Protein AF-A0A7J9GZV4-F1 (afdb_monomer_lite)

Organism: NCBI:txid34285

Radius of gyration: 20.14 Å; chains: 1; bounding box: 54×48×50 Å

Structure (mmCIF, N/CA/C/O backbone):
data_AF-A0A7J9GZV4-F1
#
_entry.id   AF-A0A7J9GZV4-F1
#
loop_
_atom_site.group_PDB
_atom_site.id
_atom_site.type_symbol
_atom_site.label_atom_id
_atom_site.label_alt_id
_atom_site.label_comp_id
_atom_site.label_asym_id
_atom_site.label_entity_id
_atom_site.label_seq_id
_atom_site.pdbx_PDB_ins_code
_atom_site.Cartn_x
_atom_site.Cartn_y
_atom_site.Cartn_z
_atom_site.occupancy
_atom_site.B_iso_or_equiv
_atom_site.auth_seq_id
_atom_site.auth_comp_id
_atom_site.auth_asym_id
_atom_site.auth_atom_id
_atom_site.pdbx_PDB_model_num
ATOM 1 N N . ARG A 1 1 ? -17.331 22.963 2.056 1.00 53.25 1 ARG A N 1
ATOM 2 C CA . ARG A 1 1 ? -16.824 23.165 3.433 1.00 53.25 1 ARG A CA 1
ATOM 3 C C . ARG A 1 1 ? -17.203 21.954 4.287 1.00 53.25 1 ARG A C 1
ATOM 5 O O . ARG A 1 1 ? -16.299 21.345 4.829 1.00 53.25 1 ARG A O 1
ATOM 12 N N . ASP A 1 2 ? -18.456 21.498 4.202 1.00 70.25 2 ASP A N 1
ATOM 13 C CA . ASP A 1 2 ? -18.996 20.328 4.922 1.00 70.25 2 ASP A CA 1
ATOM 14 C C . ASP A 1 2 ? -18.274 18.990 4.690 1.00 70.25 2 ASP A C 1
ATOM 16 O O . ASP A 1 2 ? -18.032 18.266 5.647 1.00 70.25 2 ASP A O 1
ATOM 20 N N . LYS A 1 3 ? -17.884 18.648 3.452 1.00 71.25 3 LYS A N 1
ATOM 21 C CA . LYS A 1 3 ? -17.228 17.351 3.175 1.00 71.25 3 LYS A CA 1
ATOM 22 C C . LYS A 1 3 ? -15.897 17.188 3.920 1.00 71.25 3 LYS A C 1
ATOM 24 O O . LYS A 1 3 ? -15.649 16.150 4.517 1.00 71.25 3 LYS A O 1
ATOM 29 N N . HIS A 1 4 ? -15.054 18.220 3.889 1.00 76.38 4 HIS A N 1
ATOM 30 C CA . HIS A 1 4 ? -13.745 18.182 4.544 1.00 76.38 4 HIS A CA 1
ATOM 31 C C . HIS A 1 4 ? -13.879 18.116 6.070 1.00 76.38 4 HIS A C 1
ATOM 33 O O . HIS A 1 4 ? -13.122 17.416 6.731 1.00 76.38 4 HIS A O 1
ATOM 39 N N . GLU A 1 5 ? -14.875 18.806 6.626 1.00 83.44 5 GLU A N 1
ATOM 40 C CA . GLU A 1 5 ? -15.194 18.746 8.053 1.00 83.44 5 GLU A CA 1
ATOM 41 C C . GLU A 1 5 ? -15.669 17.346 8.464 1.00 83.44 5 GLU A C 1
ATOM 43 O O . GLU A 1 5 ? -15.182 16.803 9.449 1.00 83.44 5 GLU A O 1
ATOM 48 N N . LEU A 1 6 ? -16.507 16.703 7.646 1.00 81.50 6 LEU A N 1
ATOM 49 C CA . LEU A 1 6 ? -16.927 15.320 7.870 1.00 81.50 6 LEU A CA 1
ATOM 50 C C . LEU A 1 6 ? -15.768 14.316 7.766 1.00 81.50 6 LEU A C 1
ATOM 52 O O . LEU A 1 6 ? -15.710 13.378 8.556 1.00 81.50 6 LEU A O 1
ATOM 56 N N . GLU A 1 7 ? -14.838 14.494 6.822 1.00 80.12 7 GLU A N 1
ATOM 57 C CA . GLU A 1 7 ? -13.630 13.659 6.721 1.00 80.12 7 GLU A CA 1
ATOM 58 C C . GLU A 1 7 ? -12.743 13.802 7.965 1.00 80.12 7 GLU A C 1
ATOM 60 O O . GLU A 1 7 ? -12.215 12.807 8.466 1.00 80.12 7 GLU A O 1
ATOM 65 N N . LEU A 1 8 ? -12.595 15.026 8.485 1.00 85.25 8 LEU A N 1
ATOM 66 C CA . LEU A 1 8 ? -11.873 15.294 9.729 1.00 85.25 8 LEU A CA 1
ATOM 67 C C . LEU A 1 8 ? -12.582 14.678 10.941 1.00 85.25 8 LEU A C 1
ATOM 69 O O . LEU A 1 8 ? -11.920 14.065 11.777 1.00 85.25 8 LEU A O 1
ATOM 73 N N . ASP A 1 9 ? -13.908 14.789 11.015 1.00 86.00 9 ASP A N 1
ATOM 74 C CA . ASP A 1 9 ? -14.716 14.170 12.066 1.00 86.00 9 ASP A CA 1
ATOM 75 C C . ASP A 1 9 ? -14.593 12.643 12.036 1.00 86.00 9 ASP A C 1
ATOM 77 O O . ASP A 1 9 ? -14.350 12.031 13.074 1.00 86.00 9 ASP A O 1
ATOM 81 N N . PHE A 1 10 ? -14.676 12.022 10.854 1.00 85.44 10 PHE A N 1
ATOM 82 C CA . PHE A 1 10 ? -14.468 10.582 10.702 1.00 85.44 10 PHE A CA 1
ATOM 83 C C . PHE A 1 10 ? -13.072 10.163 11.164 1.00 85.44 10 PHE A C 1
ATOM 85 O O . PHE A 1 10 ? -12.958 9.225 11.949 1.00 85.44 10 PHE A O 1
ATOM 92 N N . LYS A 1 11 ? -12.015 10.878 10.745 1.00 83.94 11 LYS A N 1
ATOM 93 C CA . LYS A 1 11 ? -10.644 10.613 11.216 1.00 83.94 11 LYS A CA 1
ATOM 94 C C . LYS A 1 11 ? -10.546 10.705 12.739 1.00 83.94 11 LYS A C 1
ATOM 96 O O . LYS A 1 11 ? -9.996 9.802 13.362 1.00 83.94 11 LYS A O 1
ATOM 101 N N . ARG A 1 12 ? -11.110 11.759 13.338 1.00 90.75 12 ARG A N 1
ATOM 102 C CA . ARG A 1 12 ? -11.094 11.969 14.792 1.00 90.75 12 ARG A CA 1
ATOM 103 C C . ARG A 1 12 ? -11.808 10.838 15.531 1.00 90.75 12 ARG A C 1
ATOM 105 O O . ARG A 1 12 ? -11.213 10.237 16.417 1.00 90.75 12 ARG A O 1
ATOM 112 N N . PHE A 1 13 ? -13.046 10.517 15.155 1.00 88.44 13 PHE A N 1
ATOM 113 C CA . PHE A 1 13 ? -13.822 9.470 15.829 1.00 88.44 13 PHE A CA 1
ATOM 114 C C . PHE A 1 13 ? -13.210 8.082 15.636 1.00 88.44 13 PHE A C 1
ATOM 116 O O . PHE A 1 13 ? -13.189 7.280 16.568 1.00 88.44 13 PHE A O 1
ATOM 123 N N . TRP A 1 14 ? -12.638 7.818 14.459 1.00 87.12 14 TRP A N 1
ATOM 124 C CA . TRP A 1 14 ? -11.904 6.585 14.201 1.00 87.12 14 TRP A CA 1
ATOM 125 C C . TRP A 1 14 ? -10.670 6.446 15.100 1.00 87.12 14 TRP A C 1
ATOM 127 O O . TRP A 1 14 ? -10.371 5.362 15.604 1.00 87.12 14 TRP A O 1
ATOM 137 N N . GLU A 1 15 ? -9.943 7.539 15.326 1.00 87.31 15 GLU A N 1
ATOM 138 C CA . GLU A 1 15 ? -8.826 7.562 16.270 1.00 87.31 15 GLU A CA 1
ATOM 139 C C . GLU A 1 15 ? -9.291 7.341 17.707 1.00 87.31 15 GLU A C 1
ATOM 141 O O . GLU A 1 15 ? -8.736 6.473 18.377 1.00 87.31 15 GLU A O 1
ATOM 146 N N . GLU A 1 16 ? -10.340 8.042 18.141 1.00 86.56 16 GLU A N 1
ATOM 147 C CA . GLU A 1 16 ? -10.941 7.875 19.469 1.00 86.56 16 GLU A CA 1
ATOM 148 C C . GLU A 1 16 ? -11.401 6.433 19.704 1.00 86.56 16 GLU A C 1
ATOM 150 O O . GLU A 1 16 ? -11.121 5.858 20.756 1.00 86.56 16 GLU A O 1
ATOM 155 N N . PHE A 1 17 ? -12.035 5.804 18.711 1.00 87.00 17 PHE A N 1
ATOM 156 C CA . PHE A 1 17 ? -12.445 4.402 18.779 1.00 87.00 17 PHE A CA 1
ATOM 157 C C . PHE A 1 17 ? -11.252 3.471 19.019 1.00 87.00 17 PHE A C 1
ATOM 159 O O . PHE A 1 17 ? -11.326 2.564 19.850 1.00 87.00 17 PHE A O 1
ATOM 166 N N . ARG A 1 18 ? -10.129 3.710 18.332 1.00 81.75 18 ARG A N 1
ATOM 167 C CA . ARG A 1 18 ? -8.922 2.884 18.477 1.00 81.75 18 ARG A CA 1
ATOM 168 C C . ARG A 1 18 ? -8.150 3.148 19.765 1.00 81.75 18 ARG A C 1
ATOM 170 O O . ARG A 1 18 ? -7.526 2.219 20.269 1.00 81.75 18 ARG A O 1
ATOM 177 N N . SER A 1 19 ? -8.168 4.376 20.280 1.00 82.94 19 SER A N 1
ATOM 178 C CA . SER A 1 19 ? -7.436 4.758 21.495 1.00 82.94 19 SER A CA 1
ATOM 179 C C . SER A 1 19 ? -8.229 4.570 22.789 1.00 82.94 19 SER A C 1
ATOM 181 O O . SER A 1 19 ? -7.670 4.740 23.870 1.00 82.94 19 SER A O 1
ATOM 183 N N . SER A 1 20 ? -9.529 4.282 22.701 1.00 83.69 20 SER A N 1
ATOM 184 C CA . SER A 1 20 ? -10.393 4.100 23.870 1.00 83.69 20 SER A CA 1
ATOM 185 C C . SER A 1 20 ? -10.042 2.821 24.632 1.00 83.69 20 SER A C 1
ATOM 187 O O . SER A 1 20 ? -9.847 1.765 24.029 1.00 83.69 20 SER A O 1
ATOM 189 N N . ASN A 1 21 ? -10.030 2.900 25.965 1.00 79.62 21 ASN A N 1
ATOM 190 C CA . ASN A 1 21 ? -9.690 1.771 26.843 1.00 79.62 21 ASN A CA 1
ATOM 191 C C . ASN A 1 21 ? -10.917 1.145 27.520 1.00 79.62 21 ASN A C 1
ATOM 193 O O . ASN A 1 21 ? -10.835 0.022 28.007 1.00 79.62 21 ASN A O 1
ATOM 197 N N . SER A 1 22 ? -12.069 1.826 27.533 1.00 85.06 22 SER A N 1
ATOM 198 C CA . SER A 1 22 ? -13.316 1.262 28.057 1.00 85.06 22 SER A CA 1
ATOM 199 C C . SER A 1 22 ? -14.280 0.851 26.944 1.00 85.06 22 SER A C 1
ATOM 201 O O . SER A 1 22 ? -14.358 1.482 25.890 1.00 85.06 22 SER A O 1
ATOM 203 N N . GLU A 1 23 ? -15.052 -0.206 27.190 1.00 79.19 23 GLU A N 1
ATOM 204 C CA . GLU A 1 23 ? -16.059 -0.710 26.247 1.00 79.19 23 GLU A CA 1
ATOM 205 C C . GLU A 1 23 ? -17.132 0.345 25.942 1.00 79.19 23 GLU A C 1
ATOM 207 O O . GLU A 1 23 ? -17.519 0.528 24.793 1.00 79.19 23 GLU A O 1
ATOM 212 N N . LYS A 1 24 ? -17.516 1.130 26.953 1.00 86.19 24 LYS A N 1
ATOM 213 C CA . LYS A 1 24 ? -18.488 2.219 26.819 1.00 86.19 24 LYS A CA 1
ATOM 214 C C . LYS A 1 24 ? -17.981 3.367 25.938 1.00 86.19 24 LYS A C 1
ATOM 216 O O . LYS A 1 24 ? -18.739 3.893 25.127 1.00 86.19 24 LYS A O 1
ATOM 221 N N . GLU A 1 25 ? -16.720 3.772 26.089 1.00 83.56 25 GLU A N 1
ATOM 222 C CA . GLU A 1 25 ? -16.114 4.798 25.226 1.00 83.56 25 GLU A CA 1
ATOM 223 C C . GLU A 1 25 ? -15.923 4.277 23.802 1.00 83.56 25 GLU A C 1
ATOM 225 O O . GLU A 1 25 ? -16.216 5.000 22.853 1.00 83.56 25 GLU A O 1
ATOM 230 N N . LYS A 1 26 ? -15.527 3.006 23.641 1.00 83.06 26 LYS A N 1
ATOM 231 C CA . LYS A 1 26 ? -15.448 2.358 22.324 1.00 83.06 26 LYS A CA 1
ATOM 232 C C . LYS A 1 26 ? -16.801 2.322 21.632 1.00 83.06 26 LYS A C 1
ATOM 234 O O . LYS A 1 26 ? -16.874 2.666 20.461 1.00 83.06 26 LYS A O 1
ATOM 239 N N . GLU A 1 27 ? -17.867 1.938 22.326 1.00 82.62 27 GLU A N 1
ATOM 240 C CA . GLU A 1 27 ? -19.216 1.916 21.755 1.00 82.62 27 GLU A CA 1
ATOM 241 C C . GLU A 1 27 ? -19.664 3.324 21.336 1.00 82.62 27 GLU A C 1
ATOM 243 O O . GLU A 1 27 ? -20.178 3.516 20.233 1.00 82.62 27 GLU A O 1
ATOM 248 N N . ALA A 1 28 ? -19.412 4.336 22.172 1.00 87.75 28 ALA A N 1
ATOM 249 C CA . ALA A 1 28 ? -19.722 5.725 21.845 1.00 87.75 28 ALA A CA 1
ATOM 250 C C . ALA A 1 28 ? -18.928 6.223 20.623 1.00 87.75 28 ALA A C 1
ATOM 252 O O . ALA A 1 28 ? -19.516 6.765 19.685 1.00 87.75 28 ALA A O 1
ATOM 253 N N . ALA A 1 29 ? -17.615 5.992 20.597 1.00 88.25 29 ALA A N 1
ATOM 254 C CA . ALA A 1 29 ? -16.746 6.385 19.493 1.00 88.25 29 ALA A CA 1
ATOM 255 C C . ALA A 1 29 ? -17.070 5.618 18.203 1.00 88.25 29 ALA A C 1
ATOM 257 O O . ALA A 1 29 ? -17.050 6.201 17.119 1.00 88.25 29 ALA A O 1
ATOM 258 N N . LEU A 1 30 ? -17.445 4.338 18.299 1.00 84.88 30 LEU A N 1
ATOM 259 C CA . LEU A 1 30 ? -17.918 3.546 17.166 1.00 84.88 30 LEU A CA 1
ATOM 260 C C . LEU A 1 30 ? -19.215 4.124 16.602 1.00 84.88 30 LEU A C 1
ATOM 262 O O . LEU A 1 30 ? -19.307 4.321 15.396 1.00 84.88 30 LEU A O 1
ATOM 266 N N . ASN A 1 31 ? -20.192 4.446 17.453 1.00 85.25 31 ASN A N 1
ATOM 267 C CA . ASN A 1 31 ? -21.453 5.049 17.021 1.00 85.25 31 ASN A CA 1
ATOM 268 C C . ASN A 1 31 ? -21.234 6.404 16.332 1.00 85.25 31 ASN A C 1
ATOM 270 O O . ASN A 1 31 ? -21.825 6.658 15.283 1.00 85.25 31 ASN A O 1
ATOM 274 N N . LEU A 1 32 ? -20.340 7.246 16.863 1.00 87.62 32 LEU A N 1
ATOM 275 C CA . LEU A 1 32 ? -19.955 8.513 16.231 1.00 87.62 32 LEU A CA 1
ATOM 276 C C . LEU A 1 32 ? -19.213 8.298 14.905 1.00 87.62 32 LEU A C 1
ATOM 278 O O . LEU A 1 32 ? -19.480 8.994 13.926 1.00 87.62 32 LEU A O 1
ATOM 282 N N . THR A 1 33 ? -18.333 7.296 14.841 1.00 88.38 33 THR A N 1
ATOM 283 C CA . THR A 1 33 ? -17.638 6.916 13.603 1.00 88.38 33 THR A CA 1
ATOM 284 C C . THR A 1 33 ? -18.633 6.427 12.550 1.00 88.38 33 THR A C 1
ATOM 286 O O . THR A 1 33 ? -18.543 6.834 11.394 1.00 88.38 33 THR A O 1
ATOM 289 N N . ILE A 1 34 ? -19.613 5.603 12.935 1.00 83.50 34 ILE A N 1
ATOM 290 C CA . ILE A 1 34 ? -20.670 5.102 12.049 1.00 83.50 34 ILE A CA 1
ATOM 291 C C . ILE A 1 34 ? -21.582 6.242 11.585 1.00 83.50 34 ILE A C 1
ATOM 293 O O . ILE A 1 34 ? -21.941 6.265 10.409 1.00 83.50 34 ILE A O 1
ATOM 297 N N . ASP A 1 35 ? -21.940 7.201 12.446 1.00 85.75 35 ASP A N 1
ATOM 298 C CA . ASP A 1 35 ? -22.728 8.374 12.039 1.00 85.75 35 ASP A CA 1
ATOM 299 C C . ASP A 1 35 ? -21.967 9.228 11.017 1.00 85.75 35 ASP A C 1
ATOM 301 O O . ASP A 1 35 ? -22.481 9.500 9.927 1.00 85.75 35 ASP A O 1
ATOM 305 N N . ALA A 1 36 ? -20.711 9.576 11.318 1.00 84.25 36 ALA A N 1
ATOM 306 C CA . ALA A 1 36 ? -19.852 10.328 10.408 1.00 84.25 36 ALA A CA 1
ATOM 307 C C . ALA A 1 36 ? -19.663 9.585 9.076 1.00 84.25 36 ALA A C 1
ATOM 309 O O . ALA A 1 36 ? -19.822 10.178 8.008 1.00 84.25 36 ALA A O 1
ATOM 310 N N . PHE A 1 37 ? -19.425 8.271 9.128 1.00 80.75 37 PHE A N 1
ATOM 311 C CA . PHE A 1 37 ? -19.358 7.394 7.961 1.00 80.75 37 PHE A CA 1
ATOM 312 C C . PHE A 1 37 ? -20.656 7.429 7.148 1.00 80.75 37 PHE A C 1
ATOM 314 O O . PHE A 1 37 ? -20.626 7.673 5.945 1.00 80.75 37 PHE A O 1
ATOM 321 N N . CYS A 1 38 ? -21.814 7.244 7.785 1.00 80.44 38 CYS A N 1
ATOM 322 C CA . CYS A 1 38 ? -23.112 7.264 7.112 1.00 80.44 38 CYS A CA 1
ATOM 323 C C . CYS A 1 38 ? -23.378 8.613 6.440 1.00 80.44 38 CYS A C 1
ATOM 325 O O . CYS A 1 38 ? -23.927 8.659 5.338 1.00 80.44 38 CYS A O 1
ATOM 327 N N . ARG A 1 39 ? -22.995 9.718 7.086 1.00 82.75 39 ARG A N 1
ATOM 328 C CA . ARG A 1 39 ? -23.121 11.071 6.531 1.00 82.75 39 ARG A CA 1
ATOM 329 C C . ARG A 1 39 ? -22.177 11.284 5.349 1.00 82.75 39 ARG A C 1
ATOM 331 O O . ARG A 1 39 ? -22.617 11.826 4.340 1.00 82.75 39 ARG A O 1
ATOM 338 N N . LEU A 1 40 ? -20.939 10.796 5.430 1.00 74.00 40 LEU A N 1
ATOM 339 C CA . LEU A 1 40 ? -19.971 10.818 4.329 1.00 74.00 40 LEU A CA 1
ATOM 340 C C . LEU A 1 40 ? -20.469 10.016 3.128 1.00 74.00 40 LEU A C 1
ATOM 342 O O . LEU A 1 40 ? -20.505 10.537 2.014 1.00 74.00 40 LEU A O 1
ATOM 346 N N . VAL A 1 41 ? -20.933 8.787 3.354 1.00 71.88 41 VAL A N 1
ATOM 347 C CA . VAL A 1 41 ? -21.454 7.920 2.290 1.00 71.88 41 VAL A CA 1
ATOM 348 C C . VAL A 1 41 ? -22.694 8.526 1.631 1.00 71.88 41 VAL A C 1
ATOM 350 O O . VAL A 1 41 ? -22.795 8.541 0.404 1.00 71.88 41 VAL A O 1
ATOM 353 N N . LYS A 1 42 ? -23.601 9.124 2.415 1.00 75.06 42 LYS A N 1
ATOM 354 C CA . LYS A 1 42 ? -24.764 9.864 1.890 1.00 75.06 42 LYS A CA 1
ATOM 355 C C . LYS A 1 42 ? -24.378 11.106 1.080 1.00 75.06 42 LYS A C 1
ATOM 357 O O . LYS A 1 42 ? -25.136 11.492 0.197 1.00 75.06 42 LYS A O 1
ATOM 362 N N . GLN A 1 43 ? -23.221 11.714 1.347 1.00 68.50 43 GLN A N 1
ATOM 363 C CA . GLN A 1 43 ? -22.677 12.842 0.580 1.00 68.50 43 GLN A CA 1
ATOM 364 C C . GLN A 1 43 ? -21.808 12.412 -0.621 1.00 68.50 43 GLN A C 1
ATOM 366 O O . GLN A 1 43 ? -21.076 13.234 -1.168 1.00 68.50 43 GLN A O 1
ATOM 371 N N . HIS A 1 44 ? -21.920 11.154 -1.066 1.00 57.53 44 HIS A N 1
ATOM 372 C CA . HIS A 1 44 ? -21.151 10.544 -2.161 1.00 57.53 44 HIS A CA 1
ATOM 373 C C . HIS A 1 44 ? -19.686 10.179 -1.840 1.00 57.53 44 HIS A C 1
ATOM 375 O O . HIS A 1 44 ? -18.892 10.016 -2.766 1.00 57.53 44 HIS A O 1
ATOM 381 N N . ALA A 1 45 ? -19.298 9.996 -0.572 1.00 59.16 45 ALA A N 1
ATOM 382 C CA . ALA A 1 45 ? -18.026 9.334 -0.264 1.00 59.16 45 ALA A CA 1
ATOM 383 C C . ALA A 1 45 ? -18.176 7.813 -0.432 1.00 59.16 45 ALA A C 1
ATOM 385 O O . ALA A 1 45 ? -18.986 7.174 0.236 1.00 59.16 45 ALA A O 1
ATOM 386 N N . ASN A 1 46 ? -17.409 7.201 -1.331 1.00 72.94 46 ASN A N 1
ATOM 387 C CA . ASN A 1 46 ? -17.398 5.743 -1.444 1.00 72.94 46 ASN A CA 1
ATOM 388 C C . ASN A 1 46 ? -16.712 5.151 -0.196 1.00 72.94 46 ASN A C 1
ATOM 390 O O . ASN A 1 46 ? -15.697 5.681 0.249 1.00 72.94 46 ASN A O 1
ATOM 394 N N . VAL A 1 47 ? -17.220 4.040 0.347 1.00 75.81 47 VAL A N 1
ATOM 395 C CA . VAL A 1 47 ? -16.578 3.262 1.429 1.00 75.81 47 VAL A CA 1
ATOM 396 C C . VAL A 1 47 ? -15.093 3.024 1.139 1.00 75.81 47 VAL A C 1
ATOM 398 O O . VAL A 1 47 ? -14.263 3.132 2.040 1.00 75.81 47 VAL A O 1
ATOM 401 N N . ALA A 1 48 ? -14.754 2.798 -0.134 1.00 82.25 48 ALA A N 1
ATOM 402 C CA . ALA A 1 48 ? -13.379 2.680 -0.604 1.00 82.25 48 ALA A CA 1
ATOM 403 C C . ALA A 1 48 ? -12.504 3.886 -0.215 1.00 82.25 48 ALA A C 1
ATOM 405 O O . ALA A 1 48 ? -11.400 3.693 0.281 1.00 82.25 48 ALA A O 1
ATOM 406 N N . GLN A 1 49 ? -13.011 5.116 -0.362 1.00 81.56 49 GLN A N 1
ATOM 407 C CA . GLN A 1 49 ? -12.278 6.345 -0.031 1.00 81.56 49 GLN A CA 1
ATOM 408 C C . GLN A 1 49 ? -12.001 6.473 1.469 1.00 81.56 49 GLN A C 1
ATOM 410 O O . GLN A 1 49 ? -10.957 6.979 1.859 1.00 81.56 49 GLN A O 1
ATOM 415 N N . LEU A 1 50 ? -12.914 6.018 2.328 1.00 82.25 50 LEU A N 1
ATOM 416 C CA . LEU A 1 50 ? -12.724 6.106 3.780 1.00 82.25 50 LEU A CA 1
ATOM 417 C C . LEU A 1 50 ? -11.686 5.098 4.272 1.00 82.25 50 LEU A C 1
ATOM 419 O O . LEU A 1 50 ? -10.845 5.435 5.105 1.00 82.25 50 LEU A O 1
ATOM 423 N N . VAL A 1 51 ? -11.703 3.890 3.705 1.00 87.12 51 VAL A N 1
ATOM 424 C CA . VAL A 1 51 ? -10.688 2.867 3.977 1.00 87.12 51 VAL A CA 1
ATOM 425 C C . VAL A 1 51 ? -9.312 3.332 3.501 1.00 87.12 51 VAL A C 1
ATOM 427 O O . VAL A 1 51 ? -8.348 3.248 4.263 1.00 87.12 51 VAL A O 1
ATOM 430 N N . THR A 1 52 ? -9.201 3.868 2.280 1.00 88.56 52 THR A N 1
ATOM 431 C CA . THR A 1 52 ? -7.912 4.361 1.774 1.00 88.56 52 THR A CA 1
ATOM 432 C C . THR A 1 52 ? -7.405 5.559 2.566 1.00 88.56 52 THR A C 1
ATOM 434 O O . THR A 1 52 ? -6.221 5.611 2.893 1.00 88.56 52 THR A O 1
ATOM 437 N N . LEU A 1 53 ? -8.288 6.483 2.951 1.00 86.56 53 LEU A N 1
ATOM 438 C CA . LEU A 1 53 ? -7.945 7.638 3.777 1.00 86.56 53 LEU A CA 1
ATOM 439 C C . LEU A 1 53 ? -7.414 7.222 5.153 1.00 86.56 53 LEU A C 1
ATOM 441 O O . LEU A 1 53 ? -6.425 7.793 5.621 1.00 86.56 53 LEU A O 1
ATOM 445 N N . ALA A 1 54 ? -8.047 6.236 5.794 1.00 88.44 54 ALA A N 1
ATOM 446 C CA . ALA A 1 54 ? -7.579 5.681 7.060 1.00 88.44 54 ALA A CA 1
ATOM 447 C C . ALA A 1 54 ? -6.199 5.024 6.900 1.00 88.44 54 ALA A C 1
ATOM 449 O O . ALA A 1 54 ? -5.291 5.327 7.672 1.00 88.44 54 ALA A O 1
ATOM 450 N N . PHE A 1 55 ? -6.012 4.206 5.856 1.00 93.19 55 PHE A N 1
ATOM 451 C CA . PHE A 1 55 ? -4.734 3.546 5.570 1.00 93.19 55 PHE A CA 1
ATOM 452 C C . PHE A 1 55 ? -3.602 4.547 5.356 1.00 93.19 55 PHE A C 1
ATOM 454 O O . PHE A 1 55 ? -2.578 4.474 6.032 1.00 93.19 55 PHE A O 1
ATOM 461 N N . VAL A 1 56 ? -3.795 5.512 4.457 1.00 93.06 56 VAL A N 1
ATOM 462 C CA . VAL A 1 56 ? -2.782 6.525 4.135 1.00 93.06 56 VAL A CA 1
ATOM 463 C C . VAL A 1 56 ? -2.428 7.340 5.377 1.00 93.06 56 VAL A C 1
ATOM 465 O O . VAL A 1 56 ? -1.253 7.469 5.708 1.00 93.06 56 VAL A O 1
ATOM 468 N N . THR A 1 57 ? -3.437 7.787 6.133 1.00 91.69 57 THR A N 1
ATOM 469 C CA . THR A 1 57 ? -3.221 8.561 7.366 1.00 91.69 57 THR A CA 1
ATOM 470 C C . THR A 1 57 ? -2.392 7.776 8.391 1.00 91.69 57 THR A C 1
ATOM 472 O O . THR A 1 57 ? -1.490 8.334 9.017 1.00 91.69 57 THR A O 1
ATOM 475 N N . ASP A 1 58 ? -2.661 6.483 8.573 1.00 91.94 58 ASP A N 1
ATOM 476 C CA . ASP A 1 58 ? -1.932 5.661 9.541 1.00 91.94 58 ASP A CA 1
ATOM 477 C C . ASP A 1 58 ? -0.483 5.402 9.126 1.00 91.94 58 ASP A C 1
ATOM 479 O O . ASP A 1 58 ? 0.430 5.530 9.948 1.00 91.94 58 ASP A O 1
ATOM 483 N N . ILE A 1 59 ? -0.246 5.096 7.849 1.00 93.31 59 ILE A N 1
ATOM 484 C CA . ILE A 1 59 ? 1.111 4.888 7.335 1.00 93.31 59 ILE A CA 1
ATOM 485 C C . ILE A 1 59 ? 1.925 6.188 7.392 1.00 93.31 59 ILE A C 1
ATOM 487 O O . ILE A 1 59 ? 3.086 6.173 7.814 1.00 93.31 59 ILE A O 1
ATOM 491 N N . GLU A 1 60 ? 1.328 7.331 7.050 1.00 90.94 60 GLU A N 1
ATOM 492 C CA . GLU A 1 60 ? 1.979 8.637 7.176 1.00 90.94 60 GLU A CA 1
ATOM 493 C C . GLU A 1 60 ? 2.347 8.956 8.629 1.00 90.94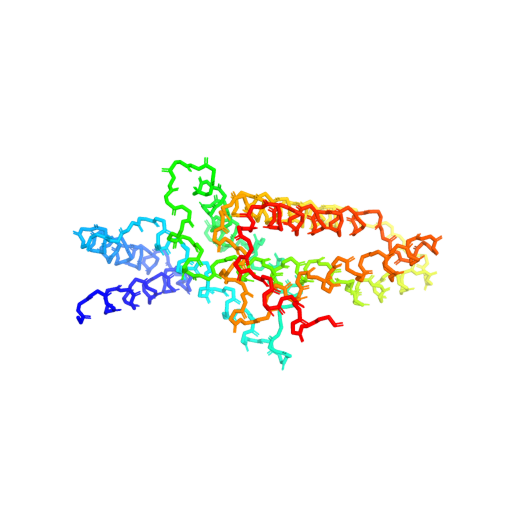 60 GLU A C 1
ATOM 495 O O . GLU A 1 60 ? 3.463 9.409 8.901 1.00 90.94 60 GLU A O 1
ATOM 500 N N . LYS A 1 61 ? 1.468 8.649 9.591 1.00 90.69 61 LYS A N 1
ATOM 501 C 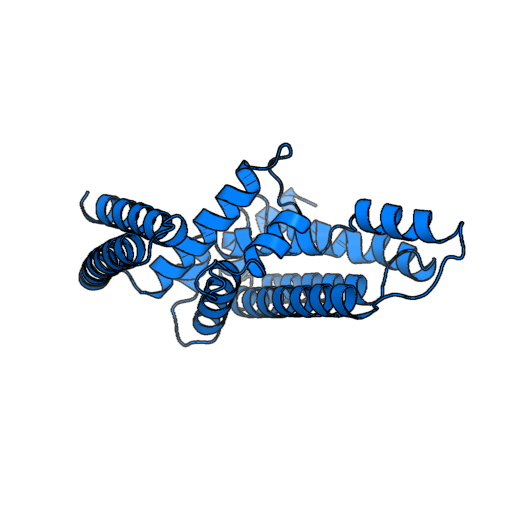CA . LYS A 1 61 ? 1.776 8.790 11.022 1.00 90.69 61 LYS A CA 1
ATOM 502 C C . LYS A 1 61 ? 2.950 7.914 11.444 1.00 90.69 61 LYS A C 1
ATOM 504 O O . LYS A 1 61 ? 3.845 8.396 12.146 1.00 90.69 61 LYS A O 1
ATOM 509 N N . LEU A 1 62 ? 3.000 6.658 10.995 1.00 88.69 62 LEU A N 1
ATOM 510 C CA . LEU A 1 62 ? 4.142 5.779 11.262 1.00 88.69 62 LEU A CA 1
ATOM 511 C C . LEU A 1 62 ? 5.440 6.380 10.711 1.00 88.69 62 LEU A C 1
ATOM 513 O O . LEU A 1 62 ? 6.442 6.416 11.433 1.00 88.69 62 LEU A O 1
ATOM 517 N N . LYS A 1 63 ? 5.405 6.923 9.488 1.00 86.75 63 LYS A N 1
ATOM 518 C CA . LYS A 1 63 ? 6.550 7.565 8.826 1.00 86.75 63 LYS A CA 1
ATOM 519 C C . LYS A 1 63 ? 7.020 8.812 9.582 1.00 86.75 63 LYS A C 1
ATOM 521 O O . LYS A 1 63 ? 8.211 8.923 9.872 1.00 86.75 63 LYS A O 1
ATOM 526 N N . ILE A 1 64 ? 6.110 9.711 9.965 1.00 85.00 64 ILE A N 1
ATOM 527 C CA . ILE A 1 64 ? 6.425 10.963 10.682 1.00 85.00 64 ILE A CA 1
ATOM 528 C C . ILE A 1 64 ? 6.910 10.695 12.113 1.00 85.00 64 ILE A C 1
ATOM 530 O O . ILE A 1 64 ? 7.778 11.407 12.611 1.00 85.00 64 ILE A O 1
ATOM 534 N N . SER A 1 65 ? 6.420 9.636 12.767 1.00 77.94 65 SER A N 1
ATOM 535 C CA . SER A 1 65 ? 6.869 9.244 14.113 1.00 77.94 65 SER A CA 1
ATOM 536 C C . SER A 1 65 ? 8.320 8.733 14.167 1.00 77.94 65 SER A C 1
ATOM 538 O O . SER A 1 65 ? 8.845 8.437 15.245 1.00 77.94 65 SER A O 1
ATOM 540 N N . SER A 1 66 ? 8.963 8.525 13.014 1.00 75.19 66 SER A N 1
ATOM 541 C CA . SER A 1 66 ? 10.347 8.061 12.915 1.00 75.19 66 SER A CA 1
ATOM 542 C C . SER A 1 66 ? 11.329 9.237 12.864 1.00 75.19 66 SER A C 1
ATOM 544 O O . SER A 1 66 ? 11.055 10.277 12.266 1.00 75.19 66 SER A O 1
ATOM 546 N N . LYS A 1 67 ? 12.522 9.065 13.446 1.00 70.81 67 LYS A N 1
ATOM 547 C CA . LYS A 1 67 ? 13.575 10.099 13.414 1.00 70.81 67 LYS A CA 1
ATOM 548 C C . LYS A 1 67 ? 14.079 10.381 11.994 1.00 70.81 67 LYS A C 1
ATOM 550 O O . LYS A 1 67 ? 14.487 11.497 11.699 1.00 70.81 67 LYS A O 1
ATOM 555 N N . THR A 1 68 ? 14.051 9.372 11.130 1.00 74.19 68 THR A N 1
ATOM 556 C CA . THR A 1 68 ? 14.560 9.410 9.754 1.00 74.19 68 THR A CA 1
ATOM 557 C C . THR A 1 68 ? 13.495 9.795 8.727 1.00 74.19 68 THR A C 1
ATOM 559 O O . THR A 1 68 ? 13.805 9.856 7.541 1.00 74.19 68 THR A O 1
ATOM 562 N N . LYS A 1 69 ? 12.245 10.048 9.151 1.00 78.12 69 LYS A N 1
ATOM 563 C CA . LYS A 1 69 ? 11.080 10.233 8.262 1.00 78.12 69 LYS A CA 1
ATOM 564 C C . LYS A 1 69 ? 10.904 9.081 7.255 1.00 78.12 69 LYS A C 1
ATOM 566 O O . LYS A 1 69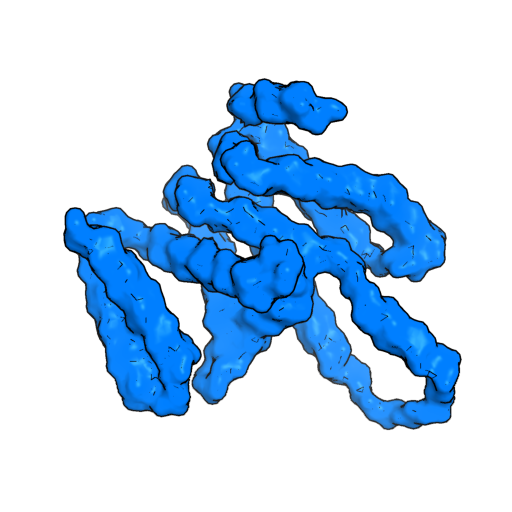 ? 10.387 9.277 6.156 1.00 78.12 69 LYS A O 1
ATOM 571 N N . SER A 1 70 ? 11.318 7.876 7.642 1.00 83.38 70 SER A N 1
ATOM 572 C CA . SER A 1 70 ? 11.197 6.637 6.875 1.00 83.38 70 SER A CA 1
ATOM 573 C C . SER A 1 70 ? 10.451 5.590 7.696 1.00 83.38 70 SER A C 1
ATOM 575 O O . SER A 1 70 ? 10.496 5.600 8.926 1.00 83.38 70 SER A O 1
ATOM 577 N N . LEU A 1 71 ? 9.762 4.665 7.033 1.00 89.62 71 LEU A N 1
ATOM 578 C CA . LEU A 1 71 ? 9.115 3.571 7.748 1.00 89.62 71 LEU A CA 1
ATOM 579 C C . LEU A 1 71 ? 10.165 2.625 8.338 1.00 89.62 71 LEU A C 1
ATOM 581 O O . LEU A 1 71 ? 11.109 2.224 7.660 1.00 89.62 71 LEU A O 1
ATOM 585 N N . ASP A 1 72 ? 9.981 2.300 9.612 1.00 88.44 72 ASP A N 1
ATOM 586 C CA . ASP A 1 72 ? 10.770 1.311 10.338 1.00 88.44 72 ASP A CA 1
ATOM 587 C C . ASP A 1 72 ? 10.065 -0.048 10.274 1.00 88.44 72 ASP A C 1
ATOM 589 O O . ASP A 1 72 ? 8.857 -0.133 10.511 1.00 88.44 72 ASP A O 1
ATOM 593 N N . VAL A 1 73 ? 10.812 -1.107 9.958 1.00 88.00 73 VAL A N 1
ATOM 594 C CA . VAL A 1 73 ? 10.245 -2.444 9.736 1.00 88.00 73 VAL A CA 1
ATOM 595 C C . VAL A 1 73 ? 9.544 -2.988 10.979 1.00 88.00 73 VAL A C 1
ATOM 597 O O . VAL A 1 73 ? 8.462 -3.563 10.865 1.00 88.00 73 VAL A O 1
ATOM 600 N N . LEU A 1 74 ? 10.098 -2.759 12.175 1.00 86.75 74 LEU A N 1
ATOM 601 C CA . LEU A 1 74 ? 9.506 -3.242 13.421 1.00 86.75 74 LEU A CA 1
ATOM 602 C C . LEU A 1 74 ? 8.214 -2.491 13.730 1.00 86.75 74 LEU A C 1
ATOM 604 O O . LEU A 1 74 ? 7.229 -3.114 14.121 1.00 86.75 74 LEU A O 1
ATOM 608 N N . LYS A 1 75 ? 8.176 -1.173 13.503 1.00 89.44 75 LYS A N 1
ATOM 609 C CA . LYS A 1 75 ? 6.944 -0.382 13.630 1.00 89.44 75 LYS A CA 1
ATOM 610 C C . LYS A 1 75 ? 5.866 -0.819 12.640 1.00 89.44 75 LYS A C 1
ATOM 612 O O . LYS A 1 75 ? 4.709 -0.914 13.034 1.00 89.44 75 LYS A O 1
ATOM 617 N N . VAL A 1 76 ? 6.231 -1.095 11.388 1.00 91.31 76 VAL A N 1
ATOM 618 C CA . VAL A 1 76 ? 5.299 -1.572 10.351 1.00 91.31 76 VAL A CA 1
ATOM 619 C C . VAL A 1 76 ? 4.725 -2.937 10.726 1.00 91.31 76 VAL A C 1
ATOM 621 O O . VAL A 1 76 ? 3.507 -3.103 10.770 1.00 91.31 76 VAL A O 1
ATOM 624 N N . LEU A 1 77 ? 5.585 -3.905 11.051 1.00 90.69 77 LEU A N 1
ATOM 625 C CA . LEU A 1 77 ? 5.146 -5.245 11.440 1.00 90.69 77 LEU A CA 1
ATOM 626 C C . LEU A 1 77 ? 4.320 -5.211 12.721 1.00 90.69 77 LEU A C 1
ATOM 628 O O . LEU A 1 77 ? 3.293 -5.882 12.795 1.00 90.69 77 LEU A O 1
ATOM 632 N N . ARG A 1 78 ? 4.714 -4.399 13.708 1.00 90.38 78 ARG A N 1
ATOM 633 C CA . ARG A 1 78 ? 3.919 -4.186 14.917 1.00 90.38 78 ARG A CA 1
ATOM 634 C C . ARG A 1 78 ? 2.549 -3.620 14.571 1.00 90.38 78 ARG A C 1
ATOM 636 O O . ARG A 1 78 ? 1.566 -4.207 14.986 1.00 90.38 78 ARG A O 1
ATOM 643 N N . PHE A 1 79 ? 2.463 -2.556 13.779 1.00 91.88 79 PHE A N 1
ATOM 644 C CA . PHE A 1 79 ? 1.182 -1.956 13.401 1.00 91.88 79 PHE A CA 1
ATOM 645 C C . PHE A 1 79 ? 0.212 -2.974 12.784 1.00 91.88 79 PHE A C 1
ATOM 647 O O . PHE A 1 79 ? -0.958 -3.021 13.161 1.00 91.88 79 PHE A O 1
ATOM 654 N N . PHE A 1 80 ? 0.699 -3.826 11.878 1.00 92.56 80 PHE A N 1
ATOM 655 C CA . PHE A 1 80 ? -0.139 -4.829 11.221 1.00 92.56 80 PHE A CA 1
ATOM 656 C C . PHE A 1 80 ? -0.423 -6.078 12.066 1.00 92.56 80 PHE A C 1
ATOM 658 O O . PHE A 1 80 ? -1.348 -6.811 11.741 1.00 92.56 80 PHE A O 1
ATOM 665 N N . SER A 1 81 ? 0.330 -6.331 13.139 1.00 87.81 81 SER A N 1
ATOM 666 C CA . SER A 1 81 ? 0.175 -7.529 13.984 1.00 87.81 81 SER A CA 1
ATOM 667 C C . SER A 1 81 ? -0.298 -7.258 15.410 1.00 87.81 81 SER A C 1
ATOM 669 O O . SER A 1 81 ? -0.571 -8.204 16.155 1.00 87.81 81 SER A O 1
ATOM 671 N N . GLU A 1 82 ? -0.372 -5.991 15.814 1.00 88.25 82 GLU A N 1
ATOM 672 C CA . GLU A 1 82 ? -0.826 -5.583 17.135 1.00 88.25 82 GLU A CA 1
ATOM 673 C C . GLU A 1 82 ? -2.309 -5.919 17.273 1.00 88.25 82 GLU A C 1
ATOM 675 O O . GLU A 1 82 ? -3.136 -5.615 16.406 1.00 88.25 82 GLU A O 1
ATOM 680 N N . VAL A 1 83 ? -2.623 -6.606 18.368 1.00 85.19 83 VAL A N 1
ATOM 681 C CA . VAL A 1 83 ? -3.981 -6.968 18.751 1.00 85.19 83 VAL A CA 1
ATOM 682 C C . VAL A 1 83 ? -4.334 -6.100 19.944 1.00 85.19 83 VAL A C 1
ATOM 684 O O . VAL A 1 83 ? -3.616 -6.071 20.941 1.00 85.19 83 VAL A O 1
ATOM 687 N N . THR A 1 84 ? -5.423 -5.358 19.815 1.00 83.06 84 THR A N 1
ATOM 688 C CA . THR A 1 84 ? -5.967 -4.535 20.897 1.00 83.06 84 THR A CA 1
ATOM 689 C C . THR A 1 84 ? -6.486 -5.414 22.032 1.00 83.06 84 THR A C 1
ATOM 691 O O . THR A 1 84 ? -6.794 -6.587 21.829 1.00 83.06 84 THR A O 1
ATOM 694 N N . GLU A 1 85 ? -6.683 -4.837 23.218 1.00 77.44 85 GLU A N 1
ATOM 695 C CA . GLU A 1 85 ? -7.267 -5.546 24.371 1.00 77.44 85 GLU A CA 1
ATOM 696 C C . GLU A 1 85 ? -8.638 -6.181 24.068 1.00 77.44 85 GLU A C 1
ATOM 698 O O . GLU A 1 85 ? -9.015 -7.170 24.685 1.00 77.44 85 GLU A O 1
ATOM 703 N N . GLY A 1 86 ? -9.366 -5.651 23.077 1.00 74.38 86 GLY A N 1
ATOM 704 C CA . GLY A 1 86 ? -10.638 -6.206 22.605 1.00 74.38 86 GLY A CA 1
ATOM 705 C C . GLY A 1 86 ? -10.511 -7.372 21.617 1.00 74.38 86 GLY A C 1
ATOM 706 O O . GLY A 1 86 ? -11.521 -7.803 21.078 1.00 74.38 86 GLY A O 1
ATOM 707 N N . GLY A 1 87 ? -9.300 -7.857 21.326 1.00 79.00 87 GLY A N 1
ATOM 708 C CA . GLY A 1 87 ? -9.064 -9.002 20.439 1.00 79.00 87 GLY A CA 1
ATOM 709 C C . GLY A 1 87 ? -9.019 -8.685 18.939 1.00 79.00 87 GLY A C 1
ATOM 710 O O . GLY A 1 87 ? -8.826 -9.592 18.135 1.00 79.00 87 GLY A O 1
ATOM 711 N N . PHE A 1 88 ? -9.155 -7.419 18.535 1.00 80.56 88 PHE A N 1
ATOM 712 C CA . PHE A 1 88 ? -9.093 -7.010 17.124 1.00 80.56 88 PHE A CA 1
ATOM 713 C C . PHE A 1 88 ? -7.708 -6.494 16.743 1.00 80.56 88 PHE A C 1
ATOM 715 O O . PHE A 1 88 ? -7.052 -5.853 17.567 1.00 80.56 88 PHE A O 1
ATOM 722 N N . SER A 1 89 ? -7.308 -6.686 15.482 1.00 87.81 89 SER A N 1
ATOM 723 C CA . SER A 1 89 ? -6.092 -6.099 14.907 1.00 87.81 89 SER A CA 1
ATOM 724 C C . SER A 1 89 ? -6.443 -5.023 13.870 1.00 87.81 89 SER A C 1
ATOM 726 O O . SER A 1 89 ? -6.755 -5.353 12.725 1.00 87.81 89 SER A O 1
ATOM 728 N N . PRO A 1 90 ? -6.429 -3.726 14.239 1.00 87.50 90 PRO A N 1
ATOM 729 C CA . PRO A 1 90 ? -6.831 -2.648 13.338 1.00 87.50 90 PRO A CA 1
ATOM 730 C C . PRO A 1 90 ? -5.979 -2.577 12.070 1.00 87.50 90 PRO A C 1
ATOM 732 O O . PRO A 1 90 ? -6.527 -2.379 10.991 1.00 87.50 90 PRO A O 1
ATOM 735 N N . GLY A 1 91 ? -4.660 -2.767 12.188 1.00 90.94 91 GLY A N 1
ATOM 736 C CA . GLY A 1 91 ? -3.754 -2.752 11.042 1.00 90.94 91 GLY A CA 1
ATOM 737 C C . GLY A 1 91 ? -4.026 -3.906 10.077 1.00 90.94 91 GLY A C 1
ATOM 738 O O . GLY A 1 91 ? -4.210 -3.661 8.886 1.00 90.94 91 GLY A O 1
ATOM 739 N N . SER A 1 92 ? -4.106 -5.146 10.577 1.00 91.75 92 SER A N 1
ATOM 740 C CA . SER A 1 92 ? -4.435 -6.322 9.751 1.00 91.75 92 SER A CA 1
ATOM 741 C C . SER A 1 92 ? -5.810 -6.186 9.085 1.00 91.75 92 SER A C 1
ATOM 743 O O . SER A 1 92 ? -5.941 -6.404 7.878 1.00 91.75 92 SER A O 1
ATOM 745 N N . ASN A 1 93 ? -6.823 -5.722 9.824 1.00 91.44 93 ASN A N 1
ATOM 746 C CA . ASN A 1 93 ? -8.159 -5.481 9.278 1.00 91.44 93 ASN A CA 1
ATOM 747 C C . ASN A 1 93 ? -8.140 -4.432 8.159 1.00 91.44 93 ASN A C 1
ATOM 749 O O . ASN A 1 93 ? -8.833 -4.587 7.156 1.00 91.44 93 ASN A O 1
ATOM 753 N N . LEU A 1 94 ? -7.347 -3.370 8.316 1.00 93.19 94 LEU A N 1
ATOM 754 C CA . LEU A 1 94 ? -7.220 -2.320 7.312 1.00 93.19 94 LEU A CA 1
ATOM 755 C C . LEU A 1 94 ? -6.512 -2.828 6.052 1.00 93.19 94 LEU A C 1
ATOM 757 O O . LEU A 1 94 ? -6.963 -2.542 4.946 1.00 93.19 94 LEU A O 1
ATOM 761 N N . LEU A 1 95 ? -5.455 -3.629 6.213 1.00 94.50 95 LEU A N 1
ATOM 762 C CA . LEU A 1 95 ? -4.763 -4.274 5.097 1.00 94.50 95 LEU A CA 1
ATOM 763 C C . LEU A 1 95 ? -5.703 -5.224 4.337 1.00 94.50 95 LEU A C 1
ATOM 765 O O . LEU A 1 95 ? -5.800 -5.143 3.114 1.00 94.50 95 LEU A O 1
ATOM 769 N N . THR A 1 96 ? -6.474 -6.030 5.070 1.00 93.56 96 THR A N 1
ATOM 770 C CA . THR A 1 96 ? -7.500 -6.928 4.515 1.00 93.56 96 THR A CA 1
ATOM 771 C C . THR A 1 96 ? -8.587 -6.149 3.772 1.00 93.56 96 THR A C 1
ATOM 773 O O . THR A 1 96 ? -8.987 -6.524 2.672 1.00 93.56 96 THR A O 1
ATOM 776 N N . ALA A 1 97 ? -9.061 -5.032 4.333 1.00 93.00 97 ALA A N 1
ATOM 777 C CA . ALA A 1 97 ? -10.065 -4.194 3.685 1.00 93.00 97 ALA A CA 1
ATOM 778 C C . ALA A 1 97 ? -9.553 -3.628 2.351 1.00 93.00 97 ALA A C 1
ATOM 780 O O . ALA A 1 97 ? -10.271 -3.671 1.354 1.00 93.00 97 ALA A O 1
ATOM 781 N N . VAL A 1 98 ? -8.305 -3.150 2.303 1.00 95.12 98 VAL A N 1
ATOM 782 C CA . VAL A 1 98 ? -7.677 -2.679 1.059 1.00 95.12 98 VAL A CA 1
ATOM 783 C C . VAL A 1 98 ? -7.527 -3.818 0.046 1.00 95.12 98 VAL A C 1
ATOM 785 O O . VAL A 1 98 ? -7.806 -3.616 -1.134 1.00 95.12 98 VAL A O 1
ATOM 788 N N . GLU A 1 99 ? -7.140 -5.016 0.486 1.00 94.81 99 GLU A N 1
ATOM 789 C CA . GLU A 1 99 ? -7.035 -6.203 -0.371 1.00 94.81 99 GLU A CA 1
ATOM 790 C C . GLU A 1 99 ? -8.378 -6.593 -1.007 1.00 94.81 99 GLU A C 1
ATOM 792 O O . GLU A 1 99 ? -8.451 -6.849 -2.214 1.00 94.81 99 GLU A O 1
ATOM 797 N N . ILE A 1 100 ? -9.462 -6.559 -0.227 1.00 92.50 100 ILE A N 1
ATOM 798 C CA . ILE A 1 100 ? -10.827 -6.779 -0.726 1.00 92.50 100 ILE A CA 1
ATOM 799 C C . ILE A 1 100 ? -11.201 -5.708 -1.753 1.00 92.50 100 ILE A C 1
ATOM 801 O O . ILE A 1 100 ? -11.758 -6.027 -2.804 1.00 92.50 100 ILE A O 1
ATOM 805 N N . LEU A 1 101 ? -10.878 -4.444 -1.470 1.00 92.06 101 LEU A N 1
ATOM 806 C CA . LEU A 1 101 ? -11.172 -3.323 -2.356 1.00 92.06 101 LEU A CA 1
ATOM 807 C C . LEU A 1 101 ? -10.492 -3.500 -3.720 1.00 92.06 101 LEU A C 1
ATOM 809 O O . LEU A 1 101 ? -11.181 -3.528 -4.735 1.00 92.06 101 LEU A O 1
ATOM 813 N N . VAL A 1 102 ? -9.172 -3.688 -3.770 1.00 92.88 102 VAL A N 1
ATOM 814 C CA . VAL A 1 102 ? -8.436 -3.794 -5.048 1.00 92.88 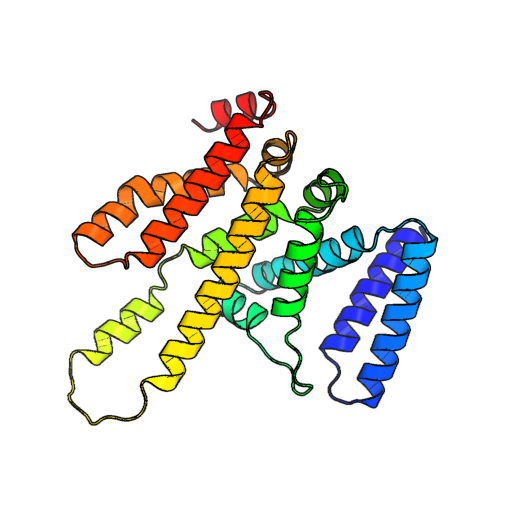102 VAL A CA 1
ATOM 815 C C . VAL A 1 102 ? -8.772 -5.045 -5.866 1.00 92.88 102 VAL A C 1
ATOM 817 O O . VAL A 1 102 ? -8.541 -5.054 -7.080 1.00 92.88 102 VAL A O 1
ATOM 820 N N . SER A 1 103 ? -9.311 -6.078 -5.212 1.00 89.81 103 SER A N 1
ATOM 821 C CA . SER A 1 103 ? -9.800 -7.309 -5.846 1.00 89.81 103 SER A CA 1
ATOM 822 C C . SER A 1 103 ? -11.232 -7.177 -6.379 1.00 89.81 103 SER A C 1
ATOM 824 O O . SER A 1 103 ? -11.660 -7.976 -7.212 1.00 89.81 103 SER A O 1
ATOM 826 N N . GLY A 1 104 ? -11.989 -6.188 -5.897 1.00 86.44 104 GLY A N 1
ATOM 827 C CA . GLY A 1 104 ? -13.369 -5.934 -6.295 1.00 86.44 104 GLY A CA 1
ATOM 828 C C . GLY A 1 104 ? -13.502 -5.075 -7.562 1.00 86.44 104 GLY A C 1
ATOM 829 O O . GLY A 1 104 ? -12.532 -4.477 -8.032 1.00 86.44 104 GLY A O 1
ATOM 830 N N . PRO A 1 105 ? -14.725 -4.959 -8.115 1.00 80.75 105 PRO A N 1
ATOM 831 C CA . PRO A 1 105 ? -15.025 -4.120 -9.275 1.00 80.75 105 PRO A CA 1
ATOM 832 C C . PRO A 1 105 ? -15.167 -2.643 -8.868 1.00 80.75 105 PRO A C 1
ATOM 834 O O . PRO A 1 105 ? -16.204 -2.020 -9.090 1.00 80.75 105 PRO A O 1
ATOM 837 N N . ILE A 1 106 ? -14.151 -2.094 -8.205 1.00 83.50 106 ILE A N 1
ATOM 838 C CA . ILE A 1 106 ? -14.131 -0.692 -7.786 1.00 83.50 106 ILE A CA 1
ATOM 839 C C . ILE A 1 106 ? -13.273 0.149 -8.722 1.00 83.50 106 ILE A C 1
ATOM 841 O O . ILE A 1 106 ? -12.384 -0.355 -9.412 1.00 83.50 106 ILE A O 1
ATOM 845 N N . ASP A 1 107 ? -13.520 1.454 -8.701 1.00 84.56 107 ASP A N 1
ATOM 846 C CA . ASP A 1 107 ? -12.683 2.413 -9.402 1.00 84.56 107 ASP A CA 1
ATOM 847 C C . ASP A 1 107 ? -11.295 2.501 -8.750 1.00 84.56 107 ASP A C 1
ATOM 849 O O . ASP A 1 107 ? -11.101 3.158 -7.722 1.00 84.56 107 ASP A O 1
ATOM 853 N N . LYS A 1 108 ? -10.322 1.826 -9.369 1.00 89.69 108 LYS A N 1
ATOM 854 C CA . LYS A 1 108 ? -8.920 1.836 -8.944 1.00 89.69 108 LYS A CA 1
ATOM 855 C C . LYS A 1 108 ? -8.288 3.220 -9.079 1.00 89.69 108 LYS A C 1
ATOM 857 O O . LYS A 1 108 ? -7.364 3.496 -8.318 1.00 89.69 108 LYS A O 1
ATOM 862 N N . GLN A 1 109 ? -8.789 4.093 -9.960 1.00 90.88 109 GLN A N 1
ATOM 863 C CA . GLN A 1 109 ? -8.267 5.454 -10.081 1.00 90.88 109 GLN A CA 1
ATOM 864 C C . GLN A 1 109 ? -8.443 6.214 -8.768 1.00 90.88 109 GLN A C 1
ATOM 866 O O . GLN A 1 109 ? -7.482 6.771 -8.249 1.00 90.88 109 GLN A O 1
ATOM 871 N N . SER A 1 110 ? -9.627 6.124 -8.157 1.00 89.12 110 SER A N 1
ATOM 872 C CA . SER A 1 110 ? -9.889 6.752 -6.858 1.00 89.12 110 SER A CA 1
ATOM 873 C C . SER A 1 110 ? -8.973 6.266 -5.722 1.00 89.12 110 SER A C 1
ATOM 875 O O . SER A 1 110 ? -8.731 7.002 -4.766 1.00 89.12 110 SER A O 1
ATOM 877 N N . LEU A 1 111 ? -8.449 5.036 -5.817 1.00 92.44 111 LEU A N 1
ATOM 878 C CA . LEU A 1 111 ? -7.463 4.507 -4.872 1.00 92.44 111 LEU A CA 1
ATOM 879 C C . LEU A 1 111 ? -6.081 5.112 -5.139 1.00 92.44 111 LEU A C 1
ATOM 881 O O . LEU A 1 111 ? -5.390 5.501 -4.204 1.00 92.44 111 LEU A O 1
ATOM 885 N N . LEU A 1 112 ? -5.676 5.196 -6.408 1.00 94.00 112 LEU A N 1
ATOM 886 C CA . LEU A 1 112 ? -4.397 5.791 -6.803 1.00 94.00 112 LEU A CA 1
ATOM 887 C C . LEU A 1 112 ? -4.325 7.266 -6.397 1.00 94.00 112 LEU A C 1
ATOM 889 O O . LEU A 1 112 ? -3.349 7.671 -5.768 1.00 94.00 112 LEU A O 1
ATOM 893 N N . ASP A 1 113 ? -5.393 8.024 -6.658 1.00 91.44 113 ASP A N 1
ATOM 894 C CA . ASP A 1 113 ? -5.511 9.444 -6.306 1.00 91.44 113 ASP A CA 1
ATOM 895 C C . ASP A 1 113 ? -5.433 9.688 -4.792 1.00 91.44 113 ASP A C 1
ATOM 897 O O . ASP A 1 113 ? -5.099 10.785 -4.349 1.00 91.44 113 ASP A O 1
ATOM 901 N N . SER A 1 114 ? -5.722 8.671 -3.973 1.00 91.50 114 SER A N 1
ATOM 902 C CA . SER A 1 114 ? -5.608 8.784 -2.520 1.00 91.50 114 SER A CA 1
ATOM 903 C C . SER A 1 114 ? -4.162 8.687 -2.020 1.00 91.50 114 SER A C 1
ATOM 905 O O . SER A 1 114 ? -3.943 8.822 -0.820 1.00 91.50 114 SER A O 1
ATOM 907 N N . GLY A 1 115 ? -3.191 8.359 -2.879 1.00 93.75 115 GLY A N 1
ATOM 908 C CA . GLY A 1 115 ? -1.795 8.137 -2.488 1.00 93.75 115 GLY A CA 1
ATOM 909 C C . GLY A 1 115 ? -1.528 6.776 -1.833 1.00 93.75 115 GLY A C 1
ATOM 910 O O . GLY A 1 115 ? -0.430 6.537 -1.319 1.00 93.75 115 GLY A O 1
ATOM 911 N N . ILE A 1 116 ? -2.492 5.841 -1.858 1.00 95.81 116 ILE A N 1
ATOM 912 C CA . ILE A 1 116 ? -2.318 4.529 -1.210 1.00 95.81 116 ILE A CA 1
ATOM 913 C C . ILE A 1 116 ? -1.145 3.747 -1.799 1.00 95.81 116 ILE A C 1
ATOM 915 O O . ILE A 1 116 ? -0.437 3.039 -1.082 1.00 95.81 116 ILE A O 1
ATOM 919 N N . PHE A 1 117 ? -0.909 3.896 -3.102 1.00 97.06 117 PHE A N 1
ATOM 920 C CA . PHE A 1 117 ? 0.125 3.138 -3.781 1.00 97.06 117 PHE A CA 1
ATOM 921 C C . PHE A 1 117 ? 1.537 3.605 -3.399 1.00 97.06 117 PHE A C 1
ATOM 923 O O . PHE A 1 117 ? 2.406 2.764 -3.167 1.00 97.06 117 PHE A O 1
ATOM 930 N N . CYS A 1 118 ? 1.738 4.913 -3.202 1.00 95.75 118 CYS A N 1
ATOM 931 C CA . CYS A 1 118 ? 2.952 5.458 -2.583 1.00 95.75 118 CYS A CA 1
ATOM 932 C C . CYS A 1 118 ? 3.178 4.852 -1.188 1.00 95.75 118 CYS A C 1
ATOM 934 O O . CYS A 1 118 ? 4.257 4.328 -0.891 1.00 95.75 118 CYS A O 1
ATOM 936 N N . CYS A 1 119 ? 2.145 4.863 -0.336 1.00 96.19 119 CYS A N 1
ATOM 937 C CA . CYS A 1 119 ? 2.245 4.317 1.017 1.00 96.19 119 CYS A CA 1
ATOM 938 C C . CYS A 1 119 ? 2.668 2.841 0.994 1.00 96.19 119 CYS A C 1
ATOM 940 O O . CYS A 1 119 ? 3.543 2.438 1.759 1.00 96.19 119 CYS A O 1
ATOM 942 N N . LEU A 1 120 ? 2.105 2.049 0.077 1.00 97.62 120 LEU A N 1
ATOM 943 C CA . LEU A 1 120 ? 2.465 0.643 -0.110 1.00 97.62 120 LEU A CA 1
ATOM 944 C C . LEU A 1 120 ? 3.905 0.455 -0.603 1.00 97.62 120 LEU A C 1
ATOM 946 O O . LEU A 1 120 ? 4.579 -0.455 -0.128 1.00 97.62 120 LEU A O 1
ATOM 950 N N . ILE A 1 121 ? 4.412 1.321 -1.487 1.00 97.25 121 ILE A N 1
ATOM 951 C CA . ILE A 1 121 ? 5.828 1.304 -1.890 1.00 97.25 121 ILE A CA 1
ATOM 952 C C . ILE A 1 121 ? 6.725 1.561 -0.682 1.00 97.25 121 ILE A C 1
ATOM 954 O O . ILE A 1 121 ? 7.681 0.821 -0.459 1.00 97.25 121 ILE A O 1
ATOM 958 N N . HIS A 1 122 ? 6.414 2.554 0.150 1.00 95.25 122 HIS A N 1
ATOM 959 C CA . HIS A 1 122 ? 7.186 2.791 1.368 1.00 95.25 122 HIS A CA 1
ATOM 960 C C . HIS A 1 122 ? 7.126 1.612 2.347 1.00 95.25 122 HIS A C 1
ATOM 962 O O . HIS A 1 122 ? 8.145 1.285 2.961 1.00 95.25 122 HIS A O 1
ATOM 968 N N . VAL A 1 123 ? 5.964 0.966 2.490 1.00 96.19 123 VAL A N 1
ATOM 969 C CA . VAL A 1 123 ? 5.812 -0.244 3.312 1.00 96.19 123 VAL A CA 1
ATOM 970 C C . VAL A 1 123 ? 6.677 -1.375 2.754 1.00 96.19 123 VAL A C 1
ATOM 972 O O . VAL A 1 123 ? 7.463 -1.954 3.501 1.00 96.19 123 VAL A O 1
ATOM 975 N N . LEU A 1 124 ? 6.615 -1.645 1.445 1.00 96.50 124 LEU A N 1
ATOM 976 C CA . LEU A 1 124 ? 7.454 -2.651 0.791 1.00 96.50 124 LEU A CA 1
ATOM 977 C C . LEU A 1 124 ? 8.947 -2.350 0.980 1.00 96.50 124 LEU A C 1
ATOM 979 O O . LEU A 1 124 ? 9.713 -3.259 1.289 1.00 96.50 124 LEU A O 1
ATOM 983 N N . ASN A 1 125 ? 9.357 -1.084 0.871 1.00 94.44 125 ASN A N 1
ATOM 984 C CA . ASN A 1 125 ? 10.739 -0.676 1.123 1.00 94.44 125 ASN A CA 1
ATOM 985 C C . ASN A 1 125 ? 11.201 -1.059 2.534 1.00 94.44 125 ASN A C 1
ATOM 987 O O . ASN A 1 125 ? 12.280 -1.618 2.708 1.00 94.44 125 ASN A O 1
ATOM 991 N N . ALA A 1 126 ? 10.373 -0.774 3.544 1.00 92.75 126 ALA A N 1
ATOM 992 C CA . ALA A 1 126 ? 10.676 -1.121 4.928 1.00 92.75 126 ALA A CA 1
ATOM 993 C C . ALA A 1 126 ? 10.776 -2.642 5.121 1.00 92.75 126 ALA A C 1
ATOM 995 O O . ALA A 1 126 ? 11.660 -3.106 5.835 1.00 92.75 126 ALA A O 1
ATOM 996 N N . LEU A 1 127 ? 9.921 -3.420 4.450 1.00 92.44 127 LEU A N 1
ATOM 997 C CA . LEU A 1 127 ? 9.948 -4.887 4.492 1.00 92.44 127 LEU A CA 1
ATOM 998 C C . LEU A 1 127 ? 11.175 -5.486 3.778 1.00 92.44 127 LEU A C 1
ATOM 1000 O O . LEU A 1 127 ? 11.631 -6.566 4.156 1.00 92.44 127 LEU A O 1
ATOM 1004 N N . LEU A 1 128 ? 11.723 -4.791 2.776 1.00 89.75 128 LEU A N 1
ATOM 1005 C CA . LEU A 1 128 ? 12.931 -5.186 2.040 1.00 89.75 128 LEU A CA 1
ATOM 1006 C C . LEU A 1 128 ? 14.236 -4.813 2.754 1.00 89.75 128 LEU A C 1
ATOM 1008 O O . LEU A 1 128 ? 15.266 -5.439 2.494 1.00 89.75 128 LEU A O 1
ATOM 1012 N N . CYS A 1 129 ? 14.221 -3.817 3.644 1.00 77.00 129 CYS A N 1
ATOM 1013 C CA . CYS A 1 129 ? 15.402 -3.448 4.417 1.00 77.00 129 CYS A CA 1
ATOM 1014 C C . CYS A 1 129 ? 15.839 -4.623 5.314 1.00 77.00 129 CYS A C 1
ATOM 1016 O O . CYS A 1 129 ? 15.062 -5.077 6.161 1.00 77.00 129 CYS A O 1
ATOM 1018 N N . PRO A 1 130 ? 17.081 -5.127 5.164 1.00 59.44 130 PRO A N 1
ATOM 1019 C CA . PRO A 1 130 ? 17.627 -6.100 6.090 1.00 59.44 130 PRO A CA 1
ATOM 1020 C C . PRO A 1 130 ? 17.744 -5.419 7.446 1.00 59.44 130 PRO A C 1
ATOM 1022 O O . PRO A 1 130 ? 18.450 -4.424 7.594 1.00 59.44 130 PRO A O 1
ATOM 1025 N N . ASP A 1 131 ? 17.030 -5.942 8.428 1.00 54.81 131 ASP A N 1
ATOM 1026 C CA . ASP A 1 131 ? 17.130 -5.456 9.788 1.00 54.81 131 ASP A CA 1
ATOM 1027 C C . ASP A 1 131 ? 18.540 -5.764 10.320 1.00 54.81 131 ASP A C 1
ATOM 1029 O O . ASP A 1 131 ? 18.880 -6.919 10.597 1.00 54.81 131 ASP A O 1
ATOM 1033 N N . GLU A 1 132 ? 19.383 -4.735 10.442 1.00 45.66 132 GLU A N 1
ATOM 1034 C CA . GLU A 1 132 ? 20.689 -4.845 11.102 1.00 45.66 132 GLU A CA 1
ATOM 1035 C C . GLU A 1 132 ? 20.533 -5.375 12.542 1.00 45.66 132 GLU A C 1
ATOM 1037 O O . GLU A 1 132 ? 21.437 -6.036 13.064 1.00 45.66 132 GLU A O 1
ATOM 1042 N N . ALA A 1 133 ? 19.368 -5.170 13.177 1.00 40.56 133 ALA A N 1
ATOM 1043 C CA . ALA A 1 133 ? 19.073 -5.707 14.501 1.00 40.56 133 ALA A CA 1
ATOM 1044 C C . ALA A 1 133 ? 18.845 -7.228 14.483 1.00 40.56 133 ALA A C 1
ATOM 1046 O O . ALA A 1 133 ? 19.292 -7.913 15.402 1.00 40.56 133 ALA A O 1
ATOM 1047 N N . ASN A 1 134 ? 18.264 -7.791 13.416 1.00 42.16 134 ASN A N 1
ATOM 1048 C CA . ASN A 1 134 ? 18.132 -9.246 13.257 1.00 42.16 134 ASN A CA 1
ATOM 1049 C C . ASN A 1 134 ? 19.470 -9.933 12.941 1.00 42.16 134 ASN A C 1
ATOM 1051 O O . ASN A 1 134 ? 19.659 -11.097 13.299 1.00 42.16 134 ASN A O 1
ATOM 1055 N N . GLN A 1 135 ? 20.422 -9.228 12.318 1.00 44.97 135 GLN A N 1
ATOM 1056 C CA . GLN A 1 135 ? 21.800 -9.718 12.201 1.00 44.97 135 GLN A CA 1
ATOM 1057 C C . GLN A 1 135 ? 22.530 -9.673 13.550 1.00 44.97 135 GLN A C 1
ATOM 1059 O O . GLN A 1 135 ? 23.163 -10.660 13.911 1.00 44.97 135 GLN A O 1
ATOM 1064 N N . ARG A 1 136 ? 22.388 -8.601 14.347 1.00 38.28 136 ARG A N 1
ATOM 1065 C CA . ARG A 1 136 ? 22.978 -8.541 15.703 1.00 38.28 136 ARG A CA 1
ATOM 1066 C C . ARG A 1 136 ? 22.409 -9.582 16.659 1.00 38.28 136 ARG A C 1
ATOM 1068 O O . ARG A 1 136 ? 23.172 -10.164 17.423 1.00 38.28 136 ARG A O 1
ATOM 1075 N N . LEU A 1 137 ? 21.103 -9.842 16.596 1.00 38.69 137 LEU A N 1
ATOM 1076 C CA . LEU A 1 137 ? 20.487 -10.911 17.378 1.00 38.69 137 LEU A CA 1
ATOM 1077 C C . LEU A 1 137 ? 21.095 -12.262 16.991 1.00 38.69 137 LEU A C 1
ATOM 1079 O O . LEU A 1 137 ? 21.555 -12.973 17.871 1.00 38.69 137 LEU A O 1
ATOM 1083 N N . LYS A 1 138 ? 21.221 -12.577 15.695 1.00 39.59 138 LYS A N 1
ATOM 1084 C CA . LYS A 1 138 ? 21.834 -13.839 15.243 1.00 39.59 138 LYS A CA 1
ATOM 1085 C C . LYS A 1 138 ? 23.324 -13.978 15.571 1.00 39.59 138 LYS A C 1
ATOM 1087 O O . LYS A 1 138 ? 23.753 -15.088 15.855 1.00 39.59 138 LYS A O 1
ATOM 1092 N N . ILE A 1 139 ? 24.101 -12.893 15.557 1.00 37.50 139 ILE A N 1
ATOM 1093 C CA . ILE A 1 139 ? 25.544 -12.941 15.851 1.00 37.50 139 ILE A CA 1
ATOM 1094 C C . ILE A 1 139 ? 25.794 -13.259 17.336 1.00 37.50 139 ILE A C 1
ATOM 1096 O O . ILE A 1 139 ? 26.667 -14.071 17.636 1.00 37.50 139 ILE A O 1
ATOM 1100 N N . ASN A 1 140 ? 24.973 -12.732 18.251 1.00 29.53 140 ASN A N 1
ATOM 1101 C CA . ASN A 1 140 ? 25.143 -12.944 19.694 1.00 29.53 140 ASN A CA 1
ATOM 1102 C C . ASN A 1 140 ? 24.726 -14.341 20.199 1.00 29.53 140 ASN A C 1
ATOM 1104 O O . ASN A 1 140 ? 25.094 -14.700 21.311 1.00 29.53 140 ASN A O 1
ATOM 1108 N N . TYR A 1 141 ? 23.993 -15.145 19.417 1.00 38.62 141 TYR A N 1
ATOM 1109 C CA . TYR A 1 141 ? 23.640 -16.527 19.797 1.00 38.62 141 TYR A CA 1
ATOM 1110 C C . TYR A 1 141 ? 24.722 -17.561 19.448 1.00 38.62 141 TYR A C 1
ATOM 1112 O O . TYR A 1 141 ? 24.569 -18.738 19.765 1.00 38.62 141 TYR A O 1
ATOM 1120 N N . THR A 1 142 ? 25.805 -17.151 18.783 1.00 41.25 142 THR A N 1
ATOM 1121 C CA . THR A 1 142 ? 26.847 -18.086 18.322 1.00 41.25 142 THR A CA 1
ATOM 1122 C C . THR A 1 142 ? 27.909 -18.377 19.390 1.00 41.25 142 THR A C 1
ATOM 1124 O O . THR A 1 142 ? 28.728 -19.272 19.202 1.00 41.25 142 THR A O 1
ATOM 1127 N N . GLU A 1 143 ? 27.879 -17.680 20.529 1.00 36.06 143 GLU A N 1
ATOM 1128 C CA . GLU A 1 143 ? 28.847 -17.848 21.620 1.00 36.06 143 GLU A CA 1
ATOM 1129 C C . GLU A 1 143 ? 28.151 -17.961 22.989 1.00 36.06 143 GLU A C 1
ATOM 1131 O O . GLU A 1 143 ? 28.326 -17.097 23.831 1.00 36.06 143 GLU A O 1
ATOM 1136 N N . GLU A 1 144 ? 27.330 -18.999 23.208 1.00 28.64 144 GLU A N 1
ATOM 1137 C CA . GLU A 1 144 ? 27.217 -19.726 24.497 1.00 28.64 144 GLU A CA 1
ATOM 1138 C C . GLU A 1 144 ? 26.126 -20.821 24.434 1.00 28.64 144 GLU A C 1
ATOM 1140 O O . GLU A 1 144 ? 24.984 -20.542 24.061 1.00 28.64 144 GLU A O 1
ATOM 1145 N N . PRO A 1 145 ? 26.420 -22.086 24.800 1.00 39.28 145 PRO A N 1
ATOM 1146 C CA . PRO A 1 145 ? 25.448 -23.170 24.728 1.00 39.28 145 PRO A CA 1
ATOM 1147 C C . PRO A 1 145 ? 24.639 -23.259 26.028 1.00 39.28 145 PRO A C 1
ATOM 1149 O O . PRO A 1 145 ? 25.065 -23.909 26.981 1.00 39.28 145 PRO A O 1
ATOM 1152 N N . MET A 1 146 ? 23.447 -22.658 26.075 1.00 30.41 146 MET A N 1
ATOM 1153 C CA . MET A 1 146 ? 22.514 -22.843 27.194 1.00 30.41 146 MET A CA 1
ATOM 1154 C C . MET A 1 146 ? 21.094 -23.162 26.699 1.00 30.41 146 MET A C 1
ATOM 1156 O O . MET A 1 146 ? 20.362 -22.300 26.234 1.00 30.41 146 MET A O 1
ATOM 1160 N N . LEU A 1 147 ? 20.770 -24.453 26.811 1.00 35.09 147 LEU A N 1
ATOM 1161 C CA . LEU A 1 147 ? 19.480 -25.072 27.141 1.00 35.09 147 LEU A CA 1
ATOM 1162 C C . LEU A 1 147 ? 18.188 -24.497 26.526 1.00 35.09 147 LEU A C 1
ATOM 1164 O O . LEU A 1 147 ? 17.685 -23.443 26.891 1.00 35.09 147 LEU A O 1
ATOM 1168 N N . ALA A 1 148 ? 17.615 -25.339 25.665 1.00 46.69 148 ALA A N 1
ATOM 1169 C CA . ALA A 1 148 ? 16.260 -25.343 25.132 1.00 46.69 148 ALA A CA 1
ATOM 1170 C C . ALA A 1 148 ? 15.174 -24.707 26.025 1.00 46.69 148 ALA A C 1
ATOM 1172 O O . ALA A 1 148 ? 14.760 -25.303 27.016 1.00 46.69 148 ALA A O 1
ATOM 1173 N N . GLU A 1 149 ? 14.596 -23.598 25.552 1.00 35.41 149 GLU A N 1
ATOM 1174 C CA . GLU A 1 149 ? 13.175 -23.297 25.742 1.00 35.41 149 GLU A CA 1
ATOM 1175 C C . GLU A 1 149 ? 12.616 -22.424 24.591 1.00 35.41 149 GLU A C 1
ATOM 1177 O O . GLU A 1 149 ? 12.886 -21.233 24.482 1.00 35.41 149 GLU A O 1
ATOM 1182 N N . LYS A 1 150 ? 11.772 -23.070 23.767 1.00 39.00 150 LYS A N 1
ATOM 1183 C CA . LYS A 1 150 ? 10.714 -22.546 22.871 1.00 39.00 150 LYS A CA 1
ATOM 1184 C C . LYS A 1 150 ? 11.063 -21.850 21.536 1.00 39.00 150 LYS A C 1
ATOM 1186 O O . LYS A 1 150 ? 11.009 -20.634 21.394 1.00 39.00 150 LYS A O 1
ATOM 1191 N N . ASP A 1 151 ? 11.094 -22.690 20.499 1.00 44.50 151 ASP A N 1
ATOM 1192 C CA . ASP A 1 151 ? 10.900 -22.409 19.059 1.00 44.50 151 ASP A CA 1
ATOM 1193 C C . ASP A 1 151 ? 9.531 -21.784 18.666 1.00 44.50 151 ASP A C 1
ATOM 1195 O O . ASP A 1 151 ? 9.282 -21.516 17.494 1.00 44.50 151 ASP A O 1
ATOM 1199 N N . SER A 1 152 ? 8.596 -21.538 19.596 1.00 51.59 152 SER A N 1
ATOM 1200 C CA . SER A 1 152 ? 7.197 -21.216 19.242 1.00 51.59 152 SER A CA 1
ATOM 1201 C C . SER A 1 152 ? 6.906 -19.745 18.910 1.00 51.59 152 SER A C 1
ATOM 1203 O O . SER A 1 152 ? 5.899 -19.451 18.276 1.00 51.59 152 SER A O 1
ATOM 1205 N N . THR A 1 153 ? 7.711 -18.790 19.380 1.00 51.88 153 THR A N 1
ATOM 1206 C CA . THR A 1 153 ? 7.421 -17.346 19.220 1.00 51.88 153 THR A CA 1
ATOM 1207 C C . THR A 1 153 ? 8.059 -16.749 17.968 1.00 51.88 153 THR A C 1
ATOM 1209 O O . THR A 1 153 ? 7.461 -15.880 17.331 1.00 51.88 153 THR A O 1
ATOM 1212 N N . ALA A 1 154 ? 9.237 -17.248 17.585 1.00 56.72 154 ALA A N 1
ATOM 1213 C CA . ALA A 1 154 ? 9.916 -16.871 16.349 1.00 56.72 154 ALA A CA 1
ATOM 1214 C C . ALA A 1 154 ? 9.109 -17.291 15.108 1.00 56.72 154 ALA A C 1
ATOM 1216 O O . ALA A 1 154 ? 8.998 -16.518 14.156 1.00 56.72 154 ALA A O 1
ATOM 1217 N N . ASP A 1 155 ? 8.480 -18.468 15.160 1.00 63.44 155 ASP A N 1
ATOM 1218 C CA . ASP A 1 155 ? 7.647 -19.011 14.082 1.00 63.44 155 ASP A CA 1
ATOM 1219 C C . ASP A 1 155 ? 6.375 -18.174 13.849 1.00 63.44 155 ASP A C 1
ATOM 1221 O O . ASP A 1 155 ? 6.069 -17.775 12.725 1.00 63.44 155 ASP A O 1
ATOM 1225 N N . VAL A 1 156 ? 5.690 -17.766 14.926 1.00 68.31 156 VAL A N 1
ATOM 1226 C CA . VAL A 1 156 ? 4.492 -16.908 14.840 1.00 68.31 156 VAL A CA 1
ATOM 1227 C C . VAL A 1 156 ? 4.828 -15.513 14.300 1.00 68.31 156 VAL A C 1
ATOM 1229 O O . VAL A 1 156 ? 4.072 -14.962 13.499 1.00 68.31 156 VAL A O 1
ATOM 1232 N N . GLY A 1 157 ? 5.960 -14.929 14.708 1.00 74.94 157 GLY A N 1
ATOM 1233 C CA . GLY A 1 157 ? 6.414 -13.634 14.188 1.00 74.94 157 GLY A CA 1
ATOM 1234 C C . GLY A 1 157 ? 6.750 -13.687 12.695 1.00 74.94 157 GLY A C 1
ATOM 1235 O O . GLY A 1 157 ? 6.373 -12.787 11.941 1.00 74.94 157 GLY A O 1
ATOM 1236 N N . GLN A 1 158 ? 7.397 -14.769 12.257 1.00 80.19 158 GLN A N 1
ATOM 1237 C CA . GLN A 1 158 ? 7.712 -14.996 10.850 1.00 80.19 158 GLN A CA 1
ATOM 1238 C C . GLN A 1 158 ? 6.446 -15.229 10.013 1.00 80.19 158 GLN A C 1
ATOM 1240 O O . GLN A 1 158 ? 6.322 -14.640 8.941 1.00 80.19 158 GLN A O 1
ATOM 1245 N N . ALA A 1 159 ? 5.483 -16.012 10.506 1.00 83.44 159 ALA A N 1
ATOM 1246 C CA . ALA A 1 159 ? 4.212 -16.248 9.821 1.00 83.44 159 ALA A CA 1
ATOM 1247 C C . ALA A 1 159 ? 3.429 -14.943 9.587 1.00 83.44 159 ALA A C 1
ATOM 1249 O O . ALA A 1 159 ? 2.993 -14.676 8.468 1.00 83.44 159 ALA A O 1
ATOM 1250 N N . ARG A 1 160 ? 3.336 -14.079 10.607 1.00 83.19 160 ARG A N 1
ATOM 1251 C CA . ARG A 1 160 ? 2.669 -12.769 10.489 1.00 83.19 160 ARG A CA 1
ATOM 1252 C C . ARG A 1 160 ? 3.372 -11.838 9.505 1.00 83.19 160 ARG A C 1
ATOM 1254 O O . ARG A 1 160 ? 2.717 -11.105 8.773 1.00 83.19 160 ARG A O 1
ATOM 1261 N N . ARG A 1 161 ? 4.708 -11.861 9.462 1.00 89.81 161 ARG A N 1
ATOM 1262 C CA . ARG A 1 161 ? 5.473 -11.091 8.472 1.00 89.81 161 ARG A CA 1
ATOM 1263 C C . ARG A 1 161 ? 5.144 -11.535 7.046 1.00 89.81 161 ARG A C 1
ATOM 1265 O O . ARG A 1 161 ? 4.895 -10.677 6.205 1.00 89.81 161 ARG A O 1
ATOM 1272 N N . LEU A 1 162 ? 5.111 -12.846 6.803 1.00 90.50 162 LEU A N 1
ATOM 1273 C CA . LEU A 1 162 ? 4.782 -13.409 5.491 1.00 90.50 162 LEU A CA 1
ATOM 1274 C C . LEU A 1 162 ? 3.357 -13.052 5.051 1.00 90.50 162 LEU A C 1
ATOM 1276 O O . LEU A 1 162 ? 3.142 -12.758 3.878 1.00 90.50 162 LEU A O 1
ATOM 1280 N N . GLU A 1 163 ? 2.400 -13.037 5.982 1.00 91.25 163 GLU A N 1
ATOM 1281 C CA . GLU A 1 163 ? 1.021 -12.605 5.726 1.00 91.25 163 GLU A CA 1
ATOM 1282 C C . GLU A 1 163 ? 0.970 -11.138 5.271 1.00 91.25 163 GLU A C 1
ATOM 1284 O O . GLU A 1 163 ? 0.433 -10.834 4.206 1.00 91.25 163 GLU A O 1
ATOM 1289 N N . VAL A 1 164 ? 1.619 -10.238 6.019 1.00 93.81 164 VAL A N 1
ATOM 1290 C CA . VAL A 1 164 ? 1.683 -8.807 5.680 1.00 93.81 164 VAL A CA 1
ATOM 1291 C C . VAL A 1 164 ? 2.360 -8.581 4.329 1.00 93.81 164 VAL A C 1
ATOM 1293 O O . VAL A 1 164 ? 1.841 -7.843 3.493 1.00 93.81 164 VAL A O 1
ATOM 1296 N N . GLU A 1 165 ? 3.508 -9.215 4.089 1.00 95.12 165 GLU A N 1
ATOM 1297 C CA . GLU A 1 165 ? 4.226 -9.120 2.814 1.00 95.12 165 GLU A CA 1
ATOM 1298 C C . GLU A 1 165 ? 3.377 -9.638 1.647 1.00 95.12 165 GLU A C 1
ATOM 1300 O O . GLU A 1 165 ? 3.336 -9.002 0.592 1.00 95.12 165 GLU A O 1
ATOM 1305 N N . GLY A 1 166 ? 2.676 -10.758 1.846 1.00 95.19 166 GLY A N 1
ATOM 1306 C CA . GLY A 1 166 ? 1.775 -11.352 0.864 1.00 95.19 166 GLY A CA 1
ATOM 1307 C C . GLY A 1 166 ? 0.659 -10.394 0.454 1.00 95.19 166 GLY A C 1
ATOM 1308 O O . GLY A 1 166 ? 0.532 -10.088 -0.736 1.00 95.19 166 GLY A O 1
ATOM 1309 N N . SER A 1 167 ? -0.089 -9.863 1.424 1.00 96.44 167 SER A N 1
ATOM 1310 C CA . SER A 1 167 ? -1.169 -8.904 1.163 1.00 96.44 167 SER A CA 1
ATOM 1311 C C . SER A 1 167 ? -0.647 -7.614 0.525 1.00 96.44 167 SER A C 1
ATOM 1313 O O . SER A 1 167 ? -1.205 -7.160 -0.473 1.00 96.44 167 SER A O 1
ATOM 1315 N N . VAL A 1 168 ? 0.466 -7.046 1.012 1.00 97.69 168 VAL A N 1
ATOM 1316 C CA . VAL A 1 168 ? 1.074 -5.836 0.420 1.00 97.69 168 VAL A CA 1
ATOM 1317 C C . VAL A 1 168 ? 1.436 -6.067 -1.049 1.00 97.69 168 VAL A C 1
ATOM 1319 O O . VAL A 1 168 ? 1.048 -5.278 -1.911 1.00 97.69 168 VAL A O 1
ATOM 1322 N N . VAL A 1 169 ? 2.129 -7.165 -1.365 1.00 97.75 169 VAL A N 1
ATOM 1323 C CA . VAL A 1 169 ? 2.506 -7.496 -2.747 1.00 97.75 169 VAL A CA 1
ATOM 1324 C C . VAL A 1 169 ? 1.274 -7.722 -3.622 1.00 97.75 169 VAL A C 1
ATOM 1326 O O . VAL A 1 169 ? 1.257 -7.274 -4.771 1.00 97.75 169 VAL A O 1
ATOM 1329 N N . HIS A 1 170 ? 0.253 -8.411 -3.109 1.00 97.62 170 HIS A N 1
ATOM 1330 C CA . HIS A 1 170 ? -0.981 -8.660 -3.847 1.00 97.62 170 HIS A CA 1
ATOM 1331 C C . HIS A 1 170 ? -1.685 -7.345 -4.203 1.00 97.62 170 HIS A C 1
ATOM 1333 O O . HIS A 1 170 ? -1.969 -7.100 -5.380 1.00 97.62 170 HIS A O 1
ATOM 1339 N N . ILE A 1 171 ? -1.861 -6.458 -3.221 1.00 98.06 171 ILE A N 1
ATOM 1340 C CA . ILE A 1 171 ? -2.480 -5.147 -3.420 1.00 98.06 171 ILE A CA 1
ATOM 1341 C C . ILE A 1 171 ? -1.701 -4.328 -4.452 1.00 98.06 171 ILE A C 1
ATOM 1343 O O . ILE A 1 171 ? -2.280 -3.799 -5.403 1.00 98.06 171 ILE A O 1
ATOM 1347 N N . MET A 1 172 ? -0.377 -4.261 -4.307 1.00 98.44 172 MET A N 1
ATOM 1348 C CA . MET A 1 172 ? 0.478 -3.502 -5.219 1.00 98.44 172 MET A CA 1
ATOM 1349 C C . MET A 1 172 ? 0.393 -4.012 -6.658 1.00 98.44 172 MET A C 1
ATOM 1351 O O . MET A 1 172 ? 0.337 -3.204 -7.579 1.00 98.44 172 MET A O 1
ATOM 1355 N N . LYS A 1 173 ? 0.337 -5.331 -6.877 1.00 97.81 173 LYS A N 1
ATOM 1356 C CA . LYS A 1 173 ? 0.156 -5.908 -8.222 1.00 97.81 173 LYS A CA 1
ATOM 1357 C C . LYS A 1 173 ? -1.203 -5.549 -8.826 1.00 97.81 173 LYS A C 1
ATOM 1359 O O . LYS A 1 173 ? -1.283 -5.228 -10.014 1.00 97.81 173 LYS A O 1
ATOM 1364 N N . ALA A 1 174 ? -2.261 -5.579 -8.016 1.00 96.62 174 ALA A N 1
ATOM 1365 C CA . ALA A 1 174 ? -3.609 -5.233 -8.454 1.00 96.62 174 ALA A CA 1
ATOM 1366 C C . ALA A 1 174 ? -3.731 -3.754 -8.864 1.00 96.62 174 ALA A C 1
ATOM 1368 O O . ALA A 1 174 ? -4.423 -3.455 -9.844 1.00 96.62 174 ALA A O 1
ATOM 1369 N N . LEU A 1 175 ? -3.044 -2.853 -8.148 1.00 96.94 175 LEU A N 1
ATOM 1370 C CA . LEU A 1 175 ? -2.950 -1.424 -8.470 1.00 96.94 175 LEU A CA 1
ATOM 1371 C C . LEU A 1 175 ? -2.040 -1.163 -9.676 1.00 96.94 175 LEU A C 1
ATOM 1373 O O . LEU A 1 175 ? -2.424 -0.418 -10.570 1.00 96.94 175 LEU A O 1
ATOM 1377 N N . ALA A 1 176 ? -0.885 -1.830 -9.753 1.00 96.88 176 ALA A N 1
ATOM 1378 C CA . ALA A 1 176 ? 0.093 -1.665 -10.833 1.00 96.88 176 ALA A CA 1
ATOM 1379 C C . ALA A 1 176 ? -0.419 -2.052 -12.225 1.00 96.88 176 ALA A C 1
ATOM 1381 O O . ALA A 1 176 ? 0.178 -1.680 -13.229 1.00 96.88 176 ALA A O 1
ATOM 1382 N N . SER A 1 177 ? -1.520 -2.797 -12.285 1.00 94.12 177 SER A N 1
ATOM 1383 C CA . SER A 1 177 ? -2.183 -3.149 -13.541 1.00 94.12 177 SER A CA 1
ATOM 1384 C C . SER A 1 177 ? -3.034 -2.004 -14.116 1.00 94.12 177 SER A C 1
ATOM 1386 O O . SER A 1 177 ? -3.633 -2.166 -15.173 1.00 94.12 177 SER A O 1
ATOM 1388 N N . HIS A 1 178 ? -3.159 -0.876 -13.410 1.00 94.69 178 HIS A N 1
ATOM 1389 C CA . HIS A 1 178 ? -3.923 0.284 -13.863 1.00 94.69 178 HIS A CA 1
ATOM 1390 C C . HIS A 1 178 ? -3.036 1.245 -14.685 1.00 94.69 178 HIS A C 1
ATOM 1392 O O . HIS A 1 178 ? -1.945 1.572 -14.215 1.00 94.69 178 HIS A O 1
ATOM 1398 N N . PRO A 1 179 ? -3.488 1.772 -15.843 1.00 93.44 179 PRO A N 1
ATOM 1399 C CA . PRO A 1 179 ? -2.638 2.578 -16.731 1.00 93.44 179 PRO A CA 1
ATOM 1400 C C . PRO A 1 179 ? -2.026 3.833 -16.093 1.00 93.44 179 PRO A C 1
ATOM 1402 O O . PRO A 1 179 ? -0.883 4.191 -16.354 1.00 93.44 179 PRO A O 1
ATOM 1405 N N . LEU A 1 180 ? -2.766 4.485 -15.191 1.00 93.62 180 LEU A N 1
ATOM 1406 C CA . LEU A 1 180 ? -2.314 5.699 -14.496 1.00 93.62 180 LEU A CA 1
ATOM 1407 C C . LEU A 1 180 ? -1.521 5.425 -13.204 1.00 93.62 180 LEU A C 1
ATOM 1409 O O . LEU A 1 180 ? -1.120 6.362 -12.516 1.00 93.62 180 LEU A O 1
ATOM 1413 N N . ALA A 1 181 ? -1.271 4.158 -12.856 1.00 95.94 181 ALA A N 1
ATOM 1414 C CA . ALA A 1 181 ? -0.584 3.810 -11.612 1.00 95.94 181 ALA A CA 1
ATOM 1415 C C . ALA A 1 181 ? 0.884 4.250 -11.594 1.00 95.94 181 ALA A C 1
ATOM 1417 O O . ALA A 1 181 ? 1.404 4.599 -10.540 1.00 95.94 181 ALA A O 1
ATOM 1418 N N . ALA A 1 182 ? 1.569 4.251 -12.741 1.00 95.56 182 ALA A N 1
ATOM 1419 C CA . ALA A 1 182 ? 2.939 4.752 -12.814 1.00 95.56 182 ALA A CA 1
ATOM 1420 C C . ALA A 1 182 ? 2.974 6.279 -12.625 1.00 95.56 182 ALA A C 1
ATOM 1422 O O . ALA A 1 182 ? 3.821 6.797 -11.896 1.00 95.56 182 ALA A O 1
ATOM 1423 N N . GLN A 1 183 ? 2.007 6.990 -13.216 1.00 94.00 183 GLN A N 1
ATOM 1424 C CA . GLN A 1 183 ? 1.870 8.438 -13.082 1.00 94.00 183 GLN A CA 1
ATOM 1425 C C . GLN A 1 183 ? 1.605 8.867 -11.635 1.00 94.00 183 GLN A C 1
ATOM 1427 O O . GLN A 1 183 ? 2.172 9.860 -11.195 1.00 94.00 183 GLN A O 1
ATOM 1432 N N . SER A 1 184 ? 0.814 8.113 -10.864 1.00 94.56 184 SER A N 1
ATOM 1433 C CA . SER A 1 184 ? 0.511 8.464 -9.466 1.00 94.56 184 SER A CA 1
ATOM 1434 C C . SER A 1 184 ? 1.720 8.395 -8.517 1.00 94.56 184 SER A C 1
ATOM 1436 O O . SER A 1 184 ? 1.575 8.670 -7.333 1.00 94.56 184 SER A O 1
ATOM 1438 N N . LEU A 1 185 ? 2.896 7.976 -8.996 1.00 95.50 185 LEU A N 1
ATOM 1439 C CA . LEU A 1 185 ? 4.104 7.759 -8.189 1.00 95.50 185 LEU A CA 1
ATOM 1440 C C . LEU A 1 185 ? 5.242 8.745 -8.487 1.00 95.50 185 LEU A C 1
ATOM 1442 O O . LEU A 1 185 ? 6.327 8.618 -7.914 1.00 95.50 185 LEU A O 1
ATOM 1446 N N . ILE A 1 186 ? 5.045 9.679 -9.422 1.00 92.06 186 ILE A N 1
ATOM 1447 C CA . ILE A 1 186 ? 6.111 10.590 -9.873 1.00 92.06 186 ILE A CA 1
ATOM 1448 C C . ILE A 1 186 ? 6.236 11.850 -9.010 1.00 92.06 186 ILE A C 1
ATOM 1450 O O . ILE A 1 186 ? 7.246 12.542 -9.103 1.00 92.06 186 ILE A O 1
ATOM 1454 N N . GLU A 1 187 ? 5.214 12.175 -8.213 1.00 86.06 187 GLU A N 1
ATOM 1455 C CA . GLU A 1 187 ? 5.158 13.427 -7.446 1.00 86.06 187 GLU A CA 1
ATOM 1456 C C . GLU A 1 187 ? 6.044 13.411 -6.192 1.00 86.06 187 GLU A C 1
ATOM 1458 O O . GLU A 1 187 ? 6.515 14.462 -5.764 1.00 86.06 187 GLU A O 1
ATOM 1463 N N . ASP A 1 188 ? 6.301 12.234 -5.620 1.00 85.06 188 ASP A N 1
ATOM 1464 C CA . ASP A 1 188 ? 6.996 12.065 -4.337 1.00 85.06 188 ASP A CA 1
ATOM 1465 C C . ASP A 1 188 ? 8.186 11.094 -4.395 1.00 85.06 188 ASP A C 1
ATOM 1467 O O . ASP A 1 188 ? 8.632 10.571 -3.371 1.00 85.06 188 ASP A O 1
ATOM 1471 N N . ASP A 1 189 ? 8.695 10.852 -5.603 1.00 87.81 189 ASP A N 1
ATOM 1472 C CA . ASP A 1 189 ? 9.799 9.936 -5.895 1.00 87.81 189 ASP A CA 1
ATOM 1473 C C . ASP A 1 189 ? 9.548 8.468 -5.503 1.00 87.81 189 ASP A C 1
ATOM 1475 O O . ASP A 1 189 ? 10.474 7.650 -5.511 1.00 87.81 189 ASP A O 1
ATOM 1479 N N . SER A 1 190 ? 8.298 8.070 -5.242 1.00 95.12 190 SER A N 1
ATOM 1480 C CA . SER A 1 190 ? 7.952 6.666 -4.992 1.00 95.12 190 SER A CA 1
ATOM 1481 C C . SER A 1 190 ? 8.305 5.759 -6.174 1.00 95.12 190 SER A C 1
ATOM 1483 O O . SER A 1 190 ? 8.755 4.627 -5.972 1.00 95.12 190 SER A O 1
ATOM 1485 N N . LEU A 1 191 ? 8.168 6.249 -7.413 1.00 95.62 191 LEU A N 1
ATOM 1486 C CA . LEU A 1 191 ? 8.579 5.497 -8.601 1.00 95.62 191 LEU A CA 1
ATOM 1487 C C . LEU A 1 191 ? 10.093 5.237 -8.598 1.00 95.62 191 LEU A C 1
ATOM 1489 O O . LEU A 1 191 ? 10.531 4.108 -8.828 1.00 95.62 191 LEU A O 1
ATOM 1493 N N . MET A 1 192 ? 10.892 6.258 -8.278 1.00 94.81 192 MET A N 1
ATOM 1494 C CA . MET A 1 192 ? 12.342 6.133 -8.114 1.00 94.81 192 MET A CA 1
ATOM 1495 C C . MET A 1 192 ? 12.698 5.142 -7.002 1.00 94.81 192 MET A C 1
ATOM 1497 O O . MET A 1 192 ? 13.560 4.282 -7.186 1.00 94.81 192 MET A O 1
ATOM 1501 N N . LEU A 1 193 ? 12.012 5.214 -5.861 1.00 94.94 193 LEU A N 1
ATOM 1502 C CA . LEU A 1 193 ? 12.243 4.300 -4.748 1.00 94.94 193 LEU A CA 1
ATOM 1503 C C . LEU A 1 193 ? 12.002 2.837 -5.163 1.00 94.94 193 LEU A C 1
ATOM 1505 O O . LEU A 1 193 ? 12.784 1.954 -4.808 1.00 94.94 193 LEU A O 1
ATOM 1509 N N . LEU A 1 194 ? 10.979 2.570 -5.980 1.00 96.38 194 LEU A N 1
ATOM 1510 C CA . LEU A 1 194 ? 10.730 1.235 -6.527 1.00 96.38 194 LEU A CA 1
ATOM 1511 C C . LEU A 1 194 ? 11.846 0.772 -7.485 1.00 96.38 194 LEU A C 1
ATOM 1513 O O . LEU A 1 194 ? 12.284 -0.377 -7.394 1.00 96.38 194 LEU A O 1
ATOM 1517 N N . PHE A 1 195 ? 12.366 1.651 -8.350 1.00 95.81 195 PHE A N 1
ATOM 1518 C CA . PHE A 1 195 ? 13.548 1.341 -9.170 1.00 95.81 195 PHE A CA 1
ATOM 1519 C C . PHE A 1 195 ? 14.760 0.974 -8.304 1.00 95.81 195 PHE A C 1
ATOM 1521 O O . PHE A 1 195 ? 15.432 -0.025 -8.574 1.00 95.81 195 PHE A O 1
ATOM 1528 N N . GLN A 1 196 ? 15.010 1.728 -7.231 1.00 94.00 196 GLN A N 1
ATOM 1529 C CA . GLN A 1 196 ? 16.108 1.463 -6.300 1.00 94.00 196 GLN A CA 1
ATOM 1530 C C . GLN A 1 196 ? 15.961 0.105 -5.606 1.00 94.00 196 GLN A C 1
ATOM 1532 O O . GLN A 1 196 ? 16.945 -0.628 -5.501 1.00 94.00 196 GLN A O 1
ATOM 1537 N N . MET A 1 197 ? 14.749 -0.282 -5.191 1.00 94.88 197 MET A N 1
ATOM 1538 C CA . MET A 1 197 ? 14.495 -1.614 -4.626 1.00 94.88 197 MET A CA 1
ATOM 1539 C C . MET A 1 197 ? 14.871 -2.732 -5.602 1.00 94.88 197 MET A C 1
ATOM 1541 O O . MET A 1 197 ? 15.487 -3.724 -5.202 1.00 94.88 197 MET A O 1
ATOM 1545 N N . VAL A 1 198 ? 14.513 -2.587 -6.880 1.00 95.00 198 VAL A N 1
ATOM 1546 C CA . VAL A 1 198 ? 14.806 -3.588 -7.918 1.00 95.00 198 VAL A CA 1
ATOM 1547 C C . VAL A 1 198 ? 16.303 -3.641 -8.220 1.00 95.00 198 VAL A C 1
ATOM 1549 O O . VAL A 1 198 ? 16.891 -4.727 -8.229 1.00 95.00 198 VAL A O 1
ATOM 1552 N N . ALA A 1 199 ? 16.941 -2.481 -8.391 1.00 92.75 199 ALA A N 1
ATOM 1553 C CA . ALA A 1 199 ? 18.378 -2.380 -8.624 1.00 92.75 199 ALA A CA 1
ATOM 1554 C C . ALA A 1 199 ? 19.177 -2.988 -7.459 1.00 92.75 199 ALA A C 1
ATOM 1556 O O . ALA A 1 199 ? 20.004 -3.878 -7.676 1.00 92.75 199 ALA A O 1
ATOM 1557 N N . ASN A 1 200 ? 18.864 -2.600 -6.217 1.00 89.75 200 ASN A N 1
ATOM 1558 C CA . ASN A 1 200 ? 19.500 -3.131 -5.011 1.00 89.75 200 ASN A CA 1
ATOM 1559 C C . ASN A 1 200 ? 19.316 -4.651 -4.883 1.00 89.75 200 ASN A C 1
ATOM 1561 O O . ASN A 1 200 ? 20.264 -5.364 -4.549 1.00 89.75 200 ASN A O 1
ATOM 1565 N N . GLY A 1 201 ? 18.120 -5.154 -5.208 1.00 86.56 201 GLY A N 1
ATOM 1566 C CA . GLY A 1 201 ? 17.824 -6.585 -5.244 1.00 86.56 201 GLY A CA 1
ATOM 1567 C C . GLY A 1 201 ? 18.755 -7.356 -6.182 1.00 86.56 201 GLY A C 1
ATOM 1568 O O . GLY A 1 201 ? 19.316 -8.385 -5.803 1.00 86.56 201 GLY A O 1
ATOM 1569 N N . SER A 1 202 ? 18.949 -6.830 -7.393 1.00 85.00 202 SER A N 1
ATOM 1570 C CA . SER A 1 202 ? 19.761 -7.471 -8.433 1.00 85.00 202 SER A CA 1
ATOM 1571 C C . SER A 1 202 ? 21.273 -7.416 -8.176 1.00 85.00 202 SER A C 1
ATOM 1573 O O . SER A 1 202 ? 21.962 -8.398 -8.448 1.00 85.00 202 SER A O 1
ATOM 1575 N N . VAL A 1 203 ? 21.788 -6.303 -7.639 1.00 84.56 203 VAL A N 1
ATOM 1576 C CA . VAL A 1 203 ? 23.235 -6.069 -7.484 1.00 84.56 203 VAL A CA 1
ATOM 1577 C C . VAL A 1 203 ? 23.720 -6.482 -6.096 1.00 84.56 203 VAL A C 1
ATOM 1579 O O . VAL A 1 203 ? 24.600 -7.329 -5.964 1.00 84.56 203 VAL A O 1
ATOM 1582 N N . THR A 1 204 ? 23.134 -5.910 -5.046 1.00 87.44 204 THR A N 1
ATOM 1583 C CA . THR A 1 204 ? 23.637 -6.055 -3.674 1.00 87.44 204 THR A CA 1
ATOM 1584 C C . THR A 1 204 ? 23.095 -7.313 -3.014 1.00 87.44 204 THR A C 1
ATOM 1586 O O . THR A 1 204 ? 23.846 -8.128 -2.478 1.00 87.44 204 THR A O 1
ATOM 1589 N N . VAL A 1 205 ? 21.772 -7.473 -3.024 1.00 86.06 205 VAL A N 1
ATOM 1590 C CA . VAL A 1 205 ? 21.099 -8.502 -2.223 1.00 86.06 205 VAL A CA 1
ATOM 1591 C C . VAL A 1 205 ? 21.362 -9.887 -2.799 1.00 86.06 205 VAL A C 1
ATOM 1593 O O . VAL A 1 205 ? 21.661 -10.812 -2.047 1.00 86.06 205 VAL A O 1
ATOM 1596 N N . PHE A 1 206 ? 21.351 -10.028 -4.126 1.00 87.44 206 PHE A N 1
ATOM 1597 C CA . PHE A 1 206 ? 21.709 -11.285 -4.780 1.00 87.44 206 PHE A CA 1
ATOM 1598 C C . PHE A 1 206 ? 23.169 -11.701 -4.531 1.00 87.44 206 PHE A C 1
ATOM 1600 O O . PHE A 1 206 ? 23.427 -12.890 -4.335 1.00 87.44 206 PHE A O 1
ATOM 1607 N N . SER A 1 207 ? 24.116 -10.753 -4.473 1.00 87.50 207 SER A N 1
ATOM 1608 C CA . SER A 1 207 ? 25.506 -11.056 -4.086 1.00 87.50 207 SER A CA 1
ATOM 1609 C C . SER A 1 207 ? 25.575 -11.567 -2.649 1.00 87.50 207 SER A C 1
ATOM 1611 O O . SER A 1 207 ? 26.072 -12.663 -2.402 1.00 87.50 207 SER A O 1
ATOM 1613 N N . LYS A 1 208 ? 24.966 -10.834 -1.708 1.00 86.06 208 LYS A N 1
ATOM 1614 C CA . LYS A 1 208 ? 24.914 -11.223 -0.292 1.00 86.06 208 LYS A CA 1
ATOM 1615 C C . LYS A 1 208 ? 24.221 -12.572 -0.069 1.00 86.06 208 LYS A C 1
ATOM 1617 O O . LYS A 1 208 ? 24.595 -13.306 0.838 1.00 86.06 208 LYS A O 1
ATOM 1622 N N . TYR A 1 209 ? 23.232 -12.930 -0.890 1.00 85.56 209 TYR A N 1
ATOM 1623 C CA . TYR A 1 209 ? 22.604 -14.253 -0.850 1.00 85.56 209 TYR A CA 1
ATOM 1624 C C . TYR A 1 209 ? 23.581 -15.373 -1.232 1.00 85.56 209 TYR A C 1
ATOM 1626 O O . TYR A 1 209 ? 23.619 -16.395 -0.551 1.00 85.56 209 TYR A O 1
ATOM 1634 N N . LYS A 1 210 ? 24.414 -15.180 -2.266 1.00 87.69 210 LYS A N 1
ATOM 1635 C CA . LYS A 1 210 ? 25.461 -16.155 -2.633 1.00 87.69 210 LYS A CA 1
ATOM 1636 C C . LYS A 1 210 ? 26.483 -16.362 -1.515 1.00 87.69 210 LYS A C 1
ATOM 1638 O O . LYS A 1 210 ? 27.026 -17.451 -1.383 1.00 87.69 210 LYS A O 1
ATOM 1643 N N . GLU A 1 211 ? 26.708 -15.328 -0.714 1.00 87.75 211 GLU A N 1
ATOM 1644 C CA . GLU A 1 211 ? 27.573 -15.345 0.470 1.00 87.75 211 GLU A CA 1
ATOM 1645 C C . GLU A 1 211 ? 26.859 -15.879 1.731 1.00 87.75 211 GLU A C 1
ATOM 1647 O O . GLU A 1 211 ? 27.461 -15.941 2.798 1.00 87.75 211 GLU A O 1
ATOM 1652 N N . GLY A 1 212 ? 25.577 -16.259 1.643 1.00 83.56 212 GLY A N 1
ATOM 1653 C CA . GLY A 1 212 ? 24.786 -16.761 2.774 1.00 83.56 212 GLY A CA 1
ATOM 1654 C C . GLY A 1 212 ? 24.347 -15.689 3.782 1.00 83.56 212 GLY A C 1
ATOM 1655 O O . GLY A 1 212 ? 23.801 -16.019 4.832 1.00 83.56 212 GLY A O 1
ATOM 1656 N N . LEU A 1 213 ? 24.547 -14.405 3.474 1.00 82.19 213 LEU A N 1
ATOM 1657 C CA . LEU A 1 213 ? 24.269 -13.272 4.368 1.00 82.19 213 LEU A CA 1
ATOM 1658 C C . LEU A 1 213 ? 22.808 -12.795 4.321 1.00 82.19 213 LEU A C 1
ATOM 1660 O O . LEU A 1 213 ? 22.382 -11.988 5.152 1.00 82.19 213 LEU A O 1
ATOM 1664 N N . VAL A 1 214 ? 22.042 -13.261 3.334 1.00 83.06 214 VAL A N 1
ATOM 1665 C CA . VAL A 1 214 ? 20.629 -12.921 3.124 1.00 83.06 214 VAL A CA 1
ATOM 1666 C C . VAL A 1 214 ? 19.830 -14.202 2.895 1.00 83.06 214 VAL A C 1
ATOM 1668 O O . VAL A 1 214 ? 20.317 -15.140 2.271 1.00 83.06 214 VAL A O 1
ATOM 1671 N N . SER A 1 215 ? 18.594 -14.254 3.395 1.00 87.00 215 SER A N 1
ATOM 1672 C CA . SER A 1 215 ? 17.703 -15.398 3.193 1.00 87.00 215 SER A CA 1
ATOM 1673 C C . SER A 1 215 ? 17.065 -15.401 1.800 1.00 87.00 215 SER A C 1
ATOM 1675 O O . SER A 1 215 ? 16.850 -14.355 1.184 1.00 87.00 215 SER A O 1
ATOM 1677 N N . LEU A 1 216 ? 16.680 -16.590 1.323 1.00 87.62 216 LEU A N 1
ATOM 1678 C CA . LEU A 1 216 ? 15.925 -16.742 0.072 1.00 87.62 216 LEU A CA 1
ATOM 1679 C C . LEU A 1 216 ? 14.623 -15.921 0.076 1.00 87.62 216 LEU A C 1
ATOM 1681 O O . LEU A 1 216 ? 14.234 -15.379 -0.954 1.00 87.62 216 LEU A O 1
ATOM 1685 N N . HIS A 1 217 ? 13.990 -15.791 1.243 1.00 89.69 217 HIS A N 1
ATOM 1686 C CA . HIS A 1 217 ? 12.781 -14.994 1.453 1.00 89.69 217 HIS A CA 1
ATOM 1687 C C . HIS A 1 217 ? 12.927 -13.541 0.966 1.00 89.69 217 HIS A C 1
ATOM 1689 O O . HIS A 1 217 ? 12.123 -13.047 0.180 1.00 89.69 217 HIS A O 1
ATOM 1695 N N . ILE A 1 218 ? 14.017 -12.868 1.344 1.00 89.19 218 ILE A N 1
ATOM 1696 C CA . ILE A 1 218 ? 14.267 -11.478 0.930 1.00 89.19 218 ILE A CA 1
ATOM 1697 C C . ILE A 1 218 ? 14.494 -11.382 -0.587 1.00 89.19 218 ILE A C 1
ATOM 1699 O O . ILE A 1 218 ? 14.024 -10.443 -1.230 1.00 89.19 218 ILE A O 1
ATOM 1703 N N . ILE A 1 219 ? 15.143 -12.382 -1.193 1.00 90.19 219 ILE A N 1
ATOM 1704 C CA . ILE A 1 219 ? 15.295 -12.461 -2.656 1.00 90.19 219 ILE A CA 1
ATOM 1705 C C . ILE A 1 219 ? 13.933 -12.593 -3.348 1.00 90.19 219 ILE A C 1
ATOM 1707 O O . ILE A 1 219 ? 13.696 -11.954 -4.376 1.00 90.19 219 ILE A O 1
ATOM 1711 N N . GLN A 1 220 ? 13.023 -13.394 -2.790 1.00 92.38 220 GLN A N 1
ATOM 1712 C CA . GLN A 1 220 ? 11.665 -13.541 -3.317 1.00 92.38 220 GLN A CA 1
ATOM 1713 C C . GLN A 1 220 ? 10.887 -12.223 -3.237 1.00 92.38 220 GLN A C 1
ATOM 1715 O O . GLN A 1 220 ? 10.239 -11.841 -4.214 1.00 92.38 220 GLN A O 1
ATOM 1720 N N . LEU A 1 221 ? 11.021 -11.473 -2.142 1.00 94.19 221 LEU A N 1
ATOM 1721 C CA . LEU A 1 221 ? 10.372 -10.171 -2.004 1.00 94.19 221 LEU A CA 1
ATOM 1722 C C . LEU A 1 221 ? 10.926 -9.137 -3.006 1.00 94.19 221 LEU A C 1
ATOM 1724 O O . LEU A 1 221 ? 10.150 -8.433 -3.653 1.00 94.19 221 LEU A O 1
ATOM 1728 N N . HIS A 1 222 ? 12.244 -9.107 -3.253 1.00 94.56 222 HIS A N 1
ATOM 1729 C CA . HIS A 1 222 ? 12.829 -8.277 -4.321 1.00 94.56 222 HIS A CA 1
ATOM 1730 C C . HIS A 1 222 ? 12.346 -8.683 -5.721 1.00 94.56 222 HIS A C 1
ATOM 1732 O O . HIS A 1 222 ? 12.109 -7.823 -6.573 1.00 94.56 222 HIS A O 1
ATOM 1738 N N . ARG A 1 223 ? 12.150 -9.985 -5.975 1.00 94.88 223 ARG A N 1
ATOM 1739 C CA . ARG A 1 223 ? 11.531 -10.455 -7.224 1.00 94.88 223 ARG A CA 1
ATOM 1740 C C . ARG A 1 223 ? 10.099 -9.931 -7.357 1.00 94.88 223 ARG A C 1
ATOM 1742 O O . ARG A 1 223 ? 9.697 -9.569 -8.460 1.00 94.88 223 ARG A O 1
ATOM 1749 N N . HIS A 1 224 ? 9.330 -9.862 -6.273 1.00 97.62 224 HIS A N 1
ATOM 1750 C CA . HIS A 1 224 ? 8.000 -9.255 -6.311 1.00 97.62 224 HIS A CA 1
ATOM 1751 C C . HIS A 1 224 ? 8.044 -7.755 -6.611 1.00 97.62 224 HIS A C 1
ATOM 1753 O O . HIS A 1 224 ? 7.264 -7.309 -7.449 1.00 97.62 224 HIS A O 1
ATOM 1759 N N . ALA A 1 225 ? 8.991 -7.005 -6.039 1.00 97.62 225 ALA A N 1
ATOM 1760 C CA . ALA A 1 225 ? 9.208 -5.601 -6.404 1.00 97.62 225 ALA A CA 1
ATOM 1761 C C . ALA A 1 225 ? 9.492 -5.440 -7.912 1.00 97.62 225 ALA A C 1
ATOM 1763 O O . ALA A 1 225 ? 8.895 -4.591 -8.570 1.00 97.62 225 ALA A O 1
ATOM 1764 N N . MET A 1 226 ? 10.324 -6.319 -8.487 1.00 97.62 226 MET A N 1
ATOM 1765 C CA . MET A 1 226 ? 10.598 -6.341 -9.931 1.00 97.62 226 MET A CA 1
ATOM 1766 C C . MET A 1 226 ? 9.340 -6.623 -10.759 1.00 97.62 226 MET A C 1
ATOM 1768 O O . MET A 1 226 ? 9.117 -5.970 -11.772 1.00 97.62 226 MET A O 1
ATOM 1772 N N . GLN A 1 227 ? 8.503 -7.572 -10.331 1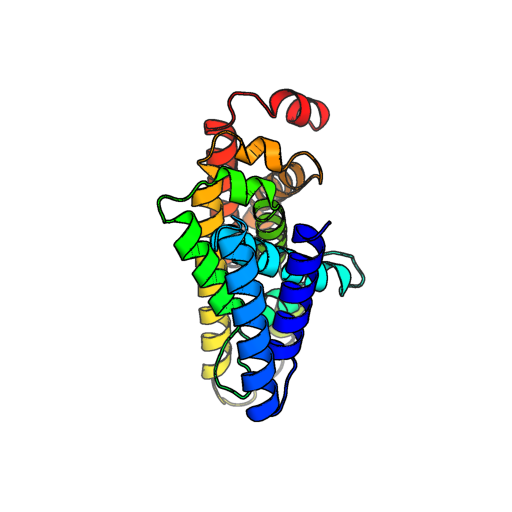.00 97.94 227 GLN A N 1
ATOM 1773 C CA . GLN A 1 227 ? 7.237 -7.874 -11.007 1.00 97.94 227 GLN A CA 1
ATOM 1774 C C . GLN A 1 227 ? 6.265 -6.691 -10.963 1.00 97.94 227 GLN A C 1
ATOM 1776 O O . GLN A 1 227 ? 5.611 -6.413 -11.962 1.00 97.94 227 GLN A O 1
ATOM 1781 N N . ILE A 1 228 ? 6.176 -5.996 -9.826 1.00 98.38 228 ILE A N 1
ATOM 1782 C CA . ILE A 1 228 ? 5.333 -4.803 -9.673 1.00 98.38 228 ILE A CA 1
ATOM 1783 C C . ILE A 1 228 ? 5.825 -3.688 -10.601 1.00 98.38 228 ILE A C 1
ATOM 1785 O O . ILE A 1 228 ? 5.023 -3.113 -11.330 1.00 98.38 228 ILE A O 1
ATOM 1789 N N . LEU A 1 229 ? 7.136 -3.427 -10.634 1.00 97.44 229 LEU A N 1
ATOM 1790 C CA . LEU A 1 229 ? 7.720 -2.443 -11.546 1.00 97.44 229 LEU A CA 1
ATOM 1791 C C . LEU A 1 229 ? 7.473 -2.812 -13.016 1.00 97.44 229 LEU A C 1
ATOM 1793 O O . LEU A 1 229 ? 7.099 -1.955 -13.807 1.00 97.44 229 LEU A O 1
ATOM 1797 N N . ALA A 1 230 ? 7.634 -4.084 -13.384 1.00 97.06 230 ALA A N 1
ATOM 1798 C CA . ALA A 1 230 ? 7.359 -4.543 -14.742 1.00 97.06 230 ALA A CA 1
ATOM 1799 C C . ALA A 1 230 ? 5.884 -4.348 -15.126 1.00 97.06 230 ALA A C 1
ATOM 1801 O O . ALA A 1 230 ? 5.605 -3.880 -16.225 1.00 97.06 230 ALA A O 1
ATOM 1802 N N . LEU A 1 231 ? 4.947 -4.656 -14.219 1.00 97.19 231 LEU A N 1
ATOM 1803 C CA . LEU A 1 231 ? 3.522 -4.391 -14.432 1.00 97.19 231 LEU A CA 1
ATOM 1804 C C . LEU A 1 231 ? 3.260 -2.897 -14.635 1.00 97.19 231 LEU A C 1
ATOM 1806 O O . LEU A 1 231 ? 2.541 -2.549 -15.566 1.00 97.19 231 LEU A O 1
ATOM 1810 N N . LEU A 1 232 ? 3.879 -2.026 -13.833 1.00 96.06 232 LEU A N 1
ATOM 1811 C CA . LEU A 1 232 ? 3.736 -0.580 -14.004 1.00 96.06 232 LEU A CA 1
ATOM 1812 C C . LEU A 1 232 ? 4.191 -0.121 -15.379 1.00 96.06 232 LEU A C 1
ATOM 1814 O O . LEU A 1 232 ? 3.449 0.569 -16.059 1.00 96.06 232 LEU A O 1
ATOM 1818 N N . LEU A 1 233 ? 5.391 -0.521 -15.796 1.00 95.06 233 LEU A N 1
ATOM 1819 C CA . LEU A 1 233 ? 5.974 -0.058 -17.054 1.00 95.06 233 LEU A CA 1
ATOM 1820 C C . LEU A 1 233 ? 5.247 -0.609 -18.285 1.00 95.06 233 LEU A C 1
ATOM 1822 O O . LEU A 1 233 ? 5.214 0.059 -19.309 1.00 95.06 233 LEU A O 1
ATOM 1826 N N . VAL A 1 234 ? 4.675 -1.814 -18.202 1.00 96.00 234 VAL A N 1
ATOM 1827 C CA . VAL A 1 234 ? 3.890 -2.397 -19.304 1.00 96.00 234 VAL A CA 1
ATOM 1828 C C . VAL A 1 234 ? 2.533 -1.711 -19.457 1.00 96.00 234 VAL A C 1
ATOM 1830 O O . VAL A 1 234 ? 2.044 -1.606 -20.577 1.00 96.00 234 VAL A O 1
ATOM 1833 N N . ASN A 1 235 ? 1.927 -1.268 -18.354 1.00 94.62 235 ASN A N 1
ATOM 1834 C CA . ASN A 1 235 ? 0.642 -0.566 -18.381 1.00 94.62 235 ASN A CA 1
ATOM 1835 C C . ASN A 1 235 ? 0.798 0.961 -18.481 1.00 94.62 235 ASN A C 1
ATOM 1837 O O . ASN A 1 235 ? -0.188 1.648 -18.721 1.00 94.62 235 ASN A O 1
ATOM 1841 N N . ASP A 1 236 ? 2.007 1.500 -18.297 1.00 92.00 236 ASP A N 1
ATOM 1842 C CA . ASP A 1 236 ? 2.292 2.917 -18.498 1.00 92.00 236 ASP A CA 1
ATOM 1843 C C . ASP A 1 236 ? 2.242 3.235 -19.996 1.00 92.00 236 ASP A C 1
ATOM 1845 O O . ASP A 1 236 ? 3.139 2.866 -20.753 1.00 92.00 236 ASP A O 1
ATOM 1849 N N . ASP A 1 237 ? 1.222 3.980 -20.424 1.00 87.06 237 ASP A N 1
ATOM 1850 C CA . ASP A 1 237 ? 1.050 4.453 -21.807 1.00 87.06 237 ASP A CA 1
ATOM 1851 C C . ASP A 1 237 ? 2.063 5.570 -22.178 1.00 87.06 237 ASP A C 1
ATOM 1853 O O . ASP A 1 237 ? 1.754 6.546 -22.865 1.00 87.06 237 ASP A O 1
ATOM 1857 N N . GLY A 1 238 ? 3.298 5.468 -21.679 1.00 88.12 238 GLY A N 1
ATOM 1858 C CA . GLY A 1 238 ? 4.379 6.438 -21.840 1.00 88.12 238 GLY A CA 1
ATOM 1859 C C . GLY A 1 238 ? 4.256 7.683 -20.959 1.00 88.12 238 GLY A C 1
ATOM 1860 O O . GLY A 1 238 ? 5.031 8.629 -21.140 1.00 88.12 238 GLY A O 1
ATOM 1861 N N . SER A 1 239 ? 3.321 7.705 -20.003 1.00 89.44 239 SER A N 1
ATOM 1862 C CA . SER A 1 239 ? 3.064 8.874 -19.153 1.00 89.44 239 SER A CA 1
ATOM 1863 C C . SER A 1 239 ? 4.285 9.246 -18.306 1.00 89.44 239 SER A C 1
ATOM 1865 O O . SER A 1 239 ? 4.565 10.430 -18.093 1.00 89.44 239 SER A O 1
ATOM 1867 N N . THR A 1 240 ? 5.085 8.250 -17.911 1.00 93.06 240 THR A N 1
ATOM 1868 C CA . THR A 1 240 ? 6.267 8.453 -17.067 1.00 93.06 240 THR A CA 1
ATOM 1869 C C . THR A 1 240 ? 7.581 8.566 -17.841 1.00 93.06 240 THR A C 1
ATOM 1871 O O . THR A 1 240 ? 8.628 8.804 -17.237 1.00 93.06 240 THR A O 1
ATOM 1874 N N . ALA A 1 241 ? 7.567 8.500 -19.178 1.00 91.38 241 ALA A N 1
ATOM 1875 C CA . ALA A 1 241 ? 8.786 8.491 -19.997 1.00 91.38 241 A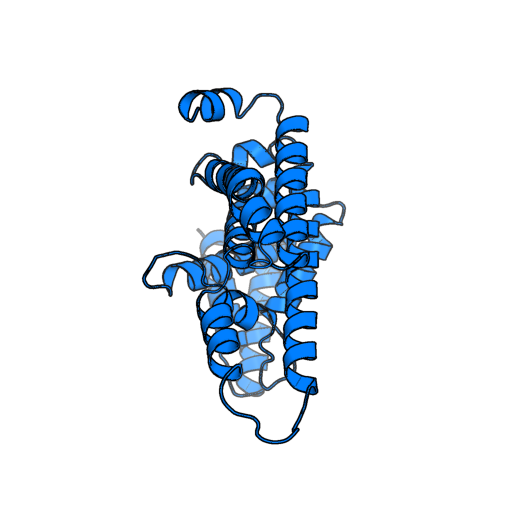LA A CA 1
ATOM 1876 C C . ALA A 1 241 ? 9.710 9.699 -19.736 1.00 91.38 241 ALA A C 1
ATOM 1878 O O . ALA A 1 241 ? 10.927 9.547 -19.609 1.00 91.38 241 ALA A O 1
ATOM 1879 N N . LYS A 1 242 ? 9.137 10.905 -19.591 1.00 91.56 242 LYS A N 1
ATOM 1880 C CA . LYS A 1 242 ? 9.901 12.121 -19.249 1.00 91.56 242 LYS A CA 1
ATOM 1881 C C . LYS A 1 242 ? 10.519 12.043 -17.854 1.00 91.56 242 LYS A C 1
ATOM 1883 O O . LYS A 1 242 ? 11.647 12.495 -17.668 1.00 91.56 242 LYS A O 1
ATOM 1888 N N . TYR A 1 243 ? 9.781 11.494 -16.888 1.00 92.00 243 TYR A N 1
ATOM 1889 C CA . TYR A 1 243 ? 10.272 11.311 -15.525 1.00 92.00 243 TYR A CA 1
ATOM 1890 C C . TYR A 1 243 ? 11.453 10.343 -15.517 1.00 92.00 243 TYR A C 1
ATOM 1892 O O . TYR A 1 243 ? 12.495 10.680 -14.966 1.00 92.00 243 TYR A O 1
ATOM 1900 N N . ILE A 1 244 ? 11.322 9.192 -16.183 1.00 90.81 244 ILE A N 1
ATOM 1901 C CA . ILE A 1 244 ? 12.388 8.188 -16.273 1.00 90.81 244 ILE A CA 1
ATOM 1902 C C . ILE A 1 244 ? 13.629 8.793 -16.930 1.00 90.81 244 ILE A C 1
ATOM 1904 O O . ILE A 1 244 ? 14.716 8.681 -16.379 1.00 90.81 244 ILE A O 1
ATOM 1908 N N . HIS A 1 245 ? 13.479 9.497 -18.056 1.00 90.56 245 HIS A N 1
ATOM 1909 C CA . HIS A 1 245 ? 14.619 10.093 -18.756 1.00 90.56 245 HIS A CA 1
ATOM 1910 C C . HIS A 1 245 ? 15.373 11.137 -17.919 1.00 90.56 245 HIS A C 1
ATOM 1912 O O . HIS A 1 245 ? 16.593 11.216 -17.988 1.00 90.56 245 HIS A O 1
ATOM 1918 N N . LYS A 1 246 ? 14.663 11.921 -17.098 1.00 90.38 246 LYS A N 1
ATOM 1919 C CA . LYS A 1 246 ? 15.281 12.893 -16.180 1.00 90.38 246 LYS A CA 1
ATOM 1920 C C . LYS A 1 246 ? 16.136 12.222 -15.093 1.00 90.38 246 LYS A C 1
ATOM 1922 O O . LYS A 1 246 ? 17.006 12.872 -14.523 1.00 90.38 246 LYS A O 1
ATOM 1927 N N . HIS A 1 247 ? 15.846 10.964 -14.788 1.00 84.06 247 HIS A N 1
ATOM 1928 C CA . HIS A 1 247 ? 16.378 10.241 -13.642 1.00 84.06 247 HIS A CA 1
ATOM 1929 C C . HIS A 1 247 ? 17.254 9.029 -14.019 1.00 84.06 247 HIS A C 1
ATOM 1931 O O . HIS A 1 247 ? 17.593 8.234 -13.141 1.00 84.06 247 HIS A O 1
ATOM 1937 N N . GLN A 1 248 ? 17.592 8.881 -15.305 1.00 66.75 248 GLN A N 1
ATOM 1938 C CA . GLN A 1 248 ? 18.665 8.003 -15.788 1.00 66.75 248 GLN A CA 1
ATOM 1939 C C . GLN A 1 248 ? 20.035 8.556 -15.394 1.00 66.75 248 GLN A C 1
ATOM 1941 O O . GLN A 1 248 ? 20.915 7.722 -15.090 1.00 66.75 248 GLN A O 1
#

pLDDT: mean 83.33, std 15.97, range [28.64, 98.44]

Secondary structure (DSSP, 8-state):
-HHHHHHHHHHHHHHHHHH--SHHHHHHHHHHHHHHHHHHHHTT--HHHHHHHHHHHHHHHHHHTSTTSS--HHHHHHHHH---TTS--HHHHHHHHHHHHHHSSS-HHHHHTTTHHHHHHHHHHHHHS--HHHHHHHHHTTS-------THHHHHHHHHHHHHHHHHHHHHHHHHTSTTTTGGGSSSSHHHHHHHHHHHIIIIIHHHHHTTSS-HHHHHHHHHHHHHHHHHHHH--STTHHHHHHT-

Foldseek 3Di:
DVLVVLLVQLLVLVVQLQPDDDPVSVVVSVVSNVVSVVVNVVVVDDPLLSLLLNQVVVLQVQQVPDPVSAHALVSLLCLCPPADPVRDRPNVVSLVVLLVQLVDPDDLVSSLVSCSLLSLLRNLLNLLDDPPVVVVVVVVVPPDDDDDDDPPPVVVSVVSSVVSLVSSLSSLQSSLLAQCNCVSCLPPCSLVSLVVLLVCLVPPQVVCVVVVNHDVVSNVSSVSSVVSNVSNVVSHPCNCVVVVVVVD

Sequence (248 aa):
RDKHELELDFKRFWEEFRSSNSEKEKEAALNLTIDAFCRLVKQHANVAQLVTLAFVTDIEKLKISSKTKSLDVLKVLRFFSEVTEGGFSPGSNLLTAVEILVSGPIDKQSLLDSGIFCCLIHVLNALLCPDEANQRLKINYTEEPMLAEKDSTADVGQARRLEVEGSVVHIMKALASHPLAAQSLIEDDSLMLLFQMVANGSVTVFSKYKEGLVSLHIIQLHRHAMQILALLLVNDDGSTAKYIHKHQ

InterPro domains:
  IPR051944 BEACH domain-containing protein [PTHR46108] (1-248)